Protein AF-A0A2E4BA07-F1 (afdb_monomer_lite)

Secondary structure (DSSP, 8-state):
-PPP---S-------TTTGGG--HHHHHHHHHHHHHTT-HHHHHHHHHHHHHHHHTT-STTT--HHHHHHHHHHHHHHTT--PPPPPHHHHHTT--HHHHHHHHHHHHHHHHHHHHHHHHHHHHHHHHHHHHHHHHHHHHHT---TT-TTHHHHHHHHHHHHHHHHHHHTTTT-SSSTTS-HHHHHHHHHHHHHHHHHHHHSS-S-HHHHHHHHHHHHHHH-TTS-SS-------------

Structure (mmCIF, N/CA/C/O backbone):
data_AF-A0A2E4BA07-F1
#
_entry.id   AF-A0A2E4BA07-F1
#
loop_
_atom_site.group_PDB
_atom_site.id
_atom_site.type_symbol
_atom_site.label_atom_id
_atom_site.label_alt_id
_atom_site.label_comp_id
_atom_site.label_asym_id
_atom_site.label_entity_id
_atom_site.label_seq_id
_atom_site.pdbx_PDB_ins_code
_atom_site.Cartn_x
_atom_site.Cartn_y
_atom_site.Cartn_z
_atom_site.occupancy
_atom_site.B_iso_or_equiv
_atom_site.auth_seq_id
_atom_site.auth_comp_id
_atom_site.auth_asym_id
_atom_site.auth_atom_id
_atom_site.pdbx_PDB_model_num
ATOM 1 N N . MET A 1 1 ? 21.468 11.254 8.863 1.00 32.66 1 MET A N 1
ATOM 2 C CA . MET A 1 1 ? 20.533 11.937 7.946 1.00 32.66 1 MET A CA 1
ATOM 3 C C . MET A 1 1 ? 19.303 12.290 8.757 1.00 32.66 1 MET A C 1
ATOM 5 O O . MET A 1 1 ? 18.763 11.403 9.402 1.00 32.66 1 MET A O 1
ATOM 9 N N . ALA A 1 2 ? 18.967 13.576 8.834 1.00 23.64 2 ALA A N 1
ATOM 10 C CA . ALA A 1 2 ? 17.842 14.078 9.616 1.00 23.64 2 ALA A CA 1
ATOM 11 C C . ALA A 1 2 ? 16.534 13.883 8.836 1.00 23.64 2 ALA A C 1
ATOM 13 O O . ALA A 1 2 ? 16.501 14.135 7.631 1.00 23.64 2 ALA A O 1
ATOM 14 N N . LEU A 1 3 ? 15.485 13.422 9.519 1.00 28.17 3 LEU A N 1
ATOM 15 C CA . LEU A 1 3 ? 14.123 13.398 8.985 1.00 28.17 3 LEU A CA 1
ATOM 16 C C . LEU A 1 3 ? 13.696 14.834 8.626 1.00 28.17 3 LEU A C 1
ATOM 18 O O . LEU A 1 3 ? 14.048 15.765 9.358 1.00 28.17 3 LEU A O 1
ATOM 22 N N . PRO A 1 4 ? 12.978 15.044 7.510 1.00 33.19 4 PRO A N 1
ATOM 23 C CA . PRO A 1 4 ? 12.524 16.371 7.133 1.00 33.19 4 PRO A CA 1
ATOM 24 C C . PRO A 1 4 ? 11.558 16.918 8.186 1.00 33.19 4 PRO A C 1
ATOM 26 O O . PRO A 1 4 ? 10.636 16.236 8.628 1.00 33.19 4 PRO A O 1
ATOM 29 N N . ASN A 1 5 ? 11.799 18.174 8.566 1.00 29.98 5 ASN A N 1
ATOM 30 C CA . ASN A 1 5 ? 10.911 19.000 9.372 1.00 29.98 5 ASN A CA 1
ATOM 31 C C . ASN A 1 5 ? 9.493 18.965 8.779 1.00 29.98 5 ASN A C 1
ATOM 33 O O . ASN A 1 5 ? 9.226 19.611 7.763 1.00 29.98 5 ASN A O 1
ATOM 37 N N . LEU A 1 6 ? 8.584 18.248 9.441 1.00 36.78 6 LEU A N 1
ATOM 38 C CA . LEU A 1 6 ? 7.140 18.408 9.286 1.00 36.78 6 LEU A CA 1
ATOM 39 C C . LEU A 1 6 ? 6.753 19.735 9.945 1.00 36.78 6 LEU A C 1
ATOM 41 O O . LEU A 1 6 ? 6.290 19.798 11.080 1.00 36.78 6 LEU A O 1
ATOM 45 N N . GLY A 1 7 ? 7.047 20.829 9.248 1.00 27.44 7 GLY A N 1
ATOM 46 C CA . GLY A 1 7 ? 6.646 22.157 9.668 1.00 27.44 7 GLY A CA 1
ATOM 47 C C . GLY A 1 7 ? 5.127 22.290 9.631 1.00 27.44 7 GLY A C 1
ATOM 48 O O . GLY A 1 7 ? 4.524 22.204 8.566 1.00 27.44 7 GLY A O 1
ATOM 49 N N . GLY A 1 8 ? 4.534 22.600 10.783 1.00 30.72 8 GLY A N 1
ATOM 50 C CA . GLY A 1 8 ? 3.449 23.579 10.809 1.00 30.72 8 GLY A CA 1
ATOM 51 C C . GLY A 1 8 ? 2.035 23.100 11.113 1.00 30.72 8 GLY A C 1
ATOM 52 O O . GLY A 1 8 ? 1.120 23.895 10.936 1.00 30.72 8 GLY A O 1
ATOM 53 N N . LEU A 1 9 ? 1.825 21.895 11.640 1.00 33.97 9 LEU A N 1
ATOM 54 C CA . LEU A 1 9 ? 0.663 21.662 12.501 1.00 33.97 9 LEU A CA 1
ATOM 55 C C . LEU A 1 9 ? 1.177 21.522 13.924 1.00 33.97 9 LEU A C 1
ATOM 57 O O . LEU A 1 9 ? 1.540 20.443 14.379 1.00 33.97 9 LEU A O 1
ATOM 61 N N . SER A 1 10 ? 1.244 22.665 14.609 1.00 33.53 10 SER A N 1
ATOM 62 C CA . SER A 1 10 ? 1.267 22.708 16.064 1.00 33.53 10 SER A CA 1
ATOM 63 C C . SER A 1 10 ? -0.014 22.036 16.557 1.00 33.53 10 SER A C 1
ATOM 65 O O . SER A 1 10 ? -0.996 22.706 16.867 1.00 33.53 10 SER A O 1
ATOM 67 N N . LEU A 1 11 ? -0.004 20.705 16.652 1.00 40.59 11 LEU A N 1
ATOM 68 C CA . LEU A 1 11 ? -0.582 20.062 17.818 1.00 40.59 11 LEU A CA 1
ATOM 69 C C . LEU A 1 11 ? 0.140 20.739 18.975 1.00 40.59 11 LEU A C 1
ATOM 71 O O . LEU A 1 11 ? 1.318 20.468 19.200 1.00 40.59 11 LEU A O 1
ATOM 75 N N . GLY A 1 12 ? -0.497 21.743 19.588 1.00 31.55 12 GLY A N 1
ATOM 76 C CA . GLY A 1 12 ? 0.004 22.289 20.837 1.00 31.55 12 GLY A CA 1
ATOM 77 C C . GLY A 1 12 ? 0.252 21.081 21.714 1.00 31.55 12 GLY A C 1
ATOM 78 O O . GLY A 1 12 ? -0.694 20.343 21.972 1.00 31.55 12 GLY A O 1
ATOM 79 N N . SER A 1 13 ? 1.521 20.799 22.018 1.00 36.22 13 SER A N 1
ATOM 80 C CA . SER A 1 13 ? 1.878 19.701 22.902 1.00 36.22 13 SER A CA 1
ATOM 81 C C . SER A 1 13 ? 1.039 19.917 24.147 1.00 36.22 13 SER A C 1
ATOM 83 O O . SER A 1 13 ? 1.272 20.932 24.814 1.00 36.22 13 SER A O 1
ATOM 85 N N . PRO A 1 14 ? 0.041 19.063 24.436 1.00 36.69 14 PRO A N 1
ATOM 86 C CA . PRO A 1 14 ? -0.683 19.216 25.667 1.00 36.69 14 PRO A CA 1
ATOM 87 C C . PRO A 1 14 ? 0.374 18.958 26.730 1.00 36.69 14 PRO A C 1
ATOM 89 O O . PRO A 1 14 ? 0.916 17.859 26.865 1.00 36.69 14 PRO A O 1
ATOM 92 N N . THR A 1 15 ? 0.764 20.026 27.420 1.00 41.25 15 THR A N 1
ATOM 93 C CA . THR A 1 15 ? 1.448 19.878 28.696 1.00 41.25 15 THR A CA 1
ATOM 94 C C . THR A 1 15 ? 0.539 19.001 29.555 1.00 41.25 15 THR A C 1
ATOM 96 O O . THR A 1 15 ? -0.671 19.009 29.346 1.00 41.25 15 THR A O 1
ATOM 99 N N . GLY A 1 16 ? 1.089 18.190 30.461 1.00 37.56 16 GLY A N 1
ATOM 100 C CA . GLY A 1 16 ? 0.350 17.116 31.150 1.00 37.56 16 GLY A CA 1
ATOM 101 C C . GLY A 1 16 ? -0.957 17.506 31.870 1.00 37.56 16 GLY A C 1
ATOM 102 O O . GLY A 1 16 ? -1.625 16.614 32.366 1.00 37.56 16 GLY A O 1
ATOM 103 N N . ALA A 1 17 ? -1.332 18.790 31.897 1.00 35.31 17 ALA A N 1
ATOM 104 C CA . ALA A 1 17 ? -2.610 19.317 32.369 1.00 35.31 17 ALA A CA 1
ATOM 105 C C . ALA A 1 17 ? -3.698 19.507 31.273 1.00 35.31 17 ALA A C 1
ATOM 107 O O . ALA A 1 17 ? -4.869 19.603 31.619 1.00 35.31 17 ALA A O 1
ATOM 108 N N . ASP A 1 18 ? -3.363 19.535 29.973 1.00 39.56 18 ASP A N 1
ATOM 109 C CA . ASP A 1 18 ? -4.340 19.678 28.866 1.00 39.56 18 ASP A CA 1
ATOM 110 C C . ASP A 1 18 ? -4.809 18.320 28.303 1.00 39.56 18 ASP A C 1
ATOM 112 O O . ASP A 1 18 ? -5.855 18.222 27.662 1.00 39.56 18 ASP A O 1
ATOM 116 N N . ALA A 1 19 ? -4.039 17.254 28.545 1.00 41.09 19 ALA A N 1
ATOM 117 C CA . ALA A 1 19 ? -4.375 15.895 28.118 1.00 41.09 19 ALA A CA 1
ATOM 118 C C . ALA A 1 19 ? -5.548 15.306 28.929 1.00 41.09 19 ALA A C 1
ATOM 120 O O . ALA A 1 19 ? -6.329 14.521 28.401 1.00 41.09 19 ALA A O 1
ATOM 121 N N . GLU A 1 20 ? -5.732 15.738 30.180 1.00 43.03 20 GLU A N 1
ATOM 122 C CA . GLU A 1 20 ? -6.810 15.267 31.064 1.00 43.03 20 GLU A CA 1
ATOM 123 C C . GLU A 1 20 ? -8.217 15.749 30.653 1.00 43.03 20 GLU A C 1
ATOM 125 O O . GLU A 1 20 ? -9.205 15.246 31.186 1.00 43.03 20 GLU A O 1
ATOM 130 N N . ALA A 1 21 ? -8.344 16.683 29.699 1.00 45.16 21 ALA A N 1
ATOM 131 C CA . ALA A 1 21 ? -9.627 17.303 29.345 1.00 45.16 21 ALA A CA 1
ATOM 132 C C . ALA A 1 21 ? -10.235 16.856 28.000 1.00 45.16 21 ALA A C 1
ATOM 134 O O . ALA A 1 21 ? -11.399 17.163 27.737 1.00 45.16 21 ALA A O 1
ATOM 135 N N . LEU A 1 22 ? -9.495 16.143 27.140 1.00 56.94 22 LEU A N 1
ATOM 136 C CA . LEU A 1 22 ? -10.029 15.658 25.862 1.00 56.94 22 LEU A CA 1
ATOM 137 C C . LEU A 1 22 ? -10.728 14.313 26.063 1.00 56.94 22 LEU A C 1
ATOM 139 O O . LEU A 1 22 ? -10.094 13.258 26.096 1.00 56.94 22 LEU A O 1
ATOM 143 N N . GLY A 1 23 ? -12.055 14.358 26.167 1.00 63.31 23 GLY A N 1
ATOM 144 C CA . GLY A 1 23 ? -12.872 13.151 26.123 1.00 63.31 23 GLY A CA 1
ATOM 145 C C . GLY A 1 23 ? -12.706 12.417 24.788 1.00 63.31 23 GLY A C 1
ATOM 146 O O . GLY A 1 23 ? -12.419 13.024 23.753 1.00 63.31 23 GLY A O 1
ATOM 147 N N . ILE A 1 24 ? -12.943 11.102 24.788 1.00 69.31 24 ILE A N 1
ATOM 148 C CA . ILE A 1 24 ? -12.836 10.245 23.594 1.00 69.31 24 ILE A CA 1
ATOM 149 C C . ILE A 1 24 ? -13.630 10.786 22.387 1.00 69.31 24 ILE A C 1
ATOM 151 O O . ILE A 1 24 ? -13.213 10.639 21.240 1.00 69.31 24 ILE A O 1
ATOM 155 N N . ALA A 1 25 ? -14.736 11.496 22.635 1.00 72.25 25 ALA A N 1
ATOM 156 C CA . ALA A 1 25 ? -15.556 12.126 21.604 1.00 72.25 25 ALA A CA 1
ATOM 157 C C . ALA A 1 25 ? -14.808 13.203 20.789 1.00 72.25 25 ALA A C 1
ATOM 159 O O . ALA A 1 25 ? -14.942 13.243 19.564 1.00 72.25 25 ALA A O 1
ATOM 160 N N . ASP A 1 26 ? -14.001 14.051 21.434 1.00 73.44 26 ASP A N 1
ATOM 161 C CA . ASP A 1 26 ? -13.240 15.109 20.752 1.00 73.44 26 ASP A CA 1
ATOM 162 C C . ASP A 1 26 ? -12.098 14.526 19.917 1.00 73.44 26 ASP A C 1
ATOM 164 O O . ASP A 1 26 ? -11.777 15.002 18.826 1.00 73.44 26 ASP A O 1
ATOM 168 N N . VAL A 1 27 ? -11.524 13.432 20.403 1.00 73.50 27 VAL A N 1
ATOM 169 C CA . VAL A 1 27 ? -10.455 12.702 19.724 1.00 73.50 27 VAL A CA 1
ATOM 170 C C . VAL A 1 27 ? -10.996 12.006 18.490 1.00 73.50 27 VAL A C 1
ATOM 172 O O . VAL A 1 27 ? -10.444 12.178 17.405 1.00 73.50 27 VAL A O 1
ATOM 175 N N . ILE A 1 28 ? -12.120 11.299 18.623 1.00 75.88 28 ILE A N 1
ATOM 176 C CA . ILE A 1 28 ? -12.823 10.696 17.489 1.00 75.88 28 ILE A CA 1
ATOM 177 C C . ILE A 1 28 ? -13.153 11.761 16.448 1.00 75.88 28 ILE A C 1
ATOM 179 O O . ILE A 1 28 ? -12.903 11.549 15.265 1.00 75.88 28 ILE A O 1
ATOM 183 N N . LYS A 1 29 ? -13.632 12.936 16.865 1.00 80.56 29 LYS A N 1
ATOM 184 C CA . LYS A 1 29 ? -13.910 14.045 15.947 1.00 80.56 29 LYS A CA 1
ATOM 185 C C . LYS A 1 29 ? -12.660 14.511 15.190 1.00 80.56 29 LYS A C 1
ATOM 187 O O . LYS A 1 29 ? -12.738 14.717 13.980 1.00 80.56 29 LYS A O 1
ATOM 192 N N . ASN A 1 30 ? -11.514 14.641 15.858 1.00 80.31 30 ASN A N 1
ATOM 193 C CA . ASN A 1 30 ? -10.250 15.004 15.206 1.00 80.31 30 ASN A CA 1
ATOM 194 C C . ASN A 1 30 ? -9.761 13.919 14.236 1.00 80.31 30 ASN A C 1
ATOM 196 O O . ASN A 1 30 ? -9.340 14.231 13.121 1.00 80.31 30 ASN A O 1
ATOM 200 N N . ILE A 1 31 ? -9.850 12.646 14.628 1.00 80.38 31 ILE A N 1
ATOM 201 C CA . ILE A 1 31 ? -9.485 11.509 13.773 1.00 80.38 31 ILE A CA 1
ATOM 202 C C . ILE A 1 31 ? -10.373 11.501 12.520 1.00 80.38 31 ILE A C 1
ATOM 204 O O . ILE A 1 31 ? -9.853 11.441 11.406 1.00 80.38 31 ILE A O 1
ATOM 208 N N . LEU A 1 32 ? -11.692 11.649 12.682 1.00 79.62 32 LEU A N 1
ATOM 209 C CA . LEU A 1 32 ? -12.644 11.724 11.570 1.00 79.62 32 LEU A CA 1
ATOM 210 C C . LEU A 1 32 ? -12.385 12.926 10.661 1.00 79.62 32 LEU A C 1
ATOM 212 O O . LEU A 1 32 ? -12.361 12.760 9.448 1.00 79.62 32 LEU A O 1
ATOM 216 N N . SER A 1 33 ? -12.085 14.102 11.217 1.00 82.81 33 SER A N 1
ATOM 217 C CA . SER A 1 33 ? -11.731 15.274 10.408 1.00 82.81 33 SER A CA 1
ATOM 218 C C . SER A 1 33 ? -10.480 15.042 9.553 1.00 82.81 33 SER A C 1
ATOM 220 O O . SER A 1 33 ? -10.414 15.530 8.425 1.00 82.81 33 SER A O 1
ATOM 222 N N . ASN A 1 34 ? -9.484 14.309 10.062 1.00 81.56 34 ASN A N 1
ATOM 223 C CA . ASN A 1 34 ? -8.302 13.941 9.281 1.00 81.56 34 ASN A CA 1
ATOM 224 C C . ASN A 1 34 ? -8.647 12.941 8.171 1.00 81.56 34 ASN A C 1
ATOM 226 O O . ASN A 1 34 ? -8.132 13.063 7.060 1.00 81.56 34 ASN A O 1
ATOM 230 N N . ILE A 1 35 ? -9.540 11.989 8.440 1.00 80.12 35 ILE A N 1
ATOM 231 C CA . ILE A 1 35 ? -10.034 11.037 7.436 1.00 80.12 35 ILE A CA 1
ATOM 232 C C . ILE A 1 35 ? -10.800 11.768 6.329 1.00 80.12 35 ILE A C 1
ATOM 234 O O . ILE A 1 35 ? -10.533 11.526 5.152 1.00 80.12 35 ILE A O 1
ATOM 238 N N . ASP A 1 36 ? -11.680 12.704 6.689 1.00 77.94 36 ASP A N 1
ATOM 239 C CA . ASP A 1 36 ? -12.451 13.526 5.747 1.00 77.94 36 ASP A CA 1
ATOM 240 C C . ASP A 1 36 ? -11.551 14.393 4.860 1.00 77.94 36 ASP A C 1
ATOM 242 O O . ASP A 1 36 ? -11.831 14.589 3.677 1.00 77.94 36 ASP A O 1
ATOM 246 N N . ALA A 1 37 ? -10.428 14.863 5.405 1.00 80.31 37 ALA A N 1
ATOM 247 C CA . ALA A 1 37 ? -9.403 15.584 4.656 1.00 80.31 37 ALA A CA 1
ATOM 248 C C . ALA A 1 37 ? -8.532 14.675 3.760 1.00 80.31 37 ALA A C 1
ATOM 250 O O . ALA A 1 37 ? -7.631 15.169 3.084 1.00 80.31 37 ALA A O 1
ATOM 251 N N . GLY A 1 38 ? -8.763 13.357 3.752 1.00 77.94 38 GLY A N 1
ATOM 252 C CA . GLY A 1 38 ? -7.964 12.378 3.009 1.00 77.94 38 GLY A CA 1
ATOM 253 C C . GLY A 1 38 ? -6.642 11.991 3.686 1.00 77.94 38 GLY A C 1
ATOM 254 O O . GLY A 1 38 ? -5.840 11.261 3.104 1.00 77.94 38 GLY A O 1
ATOM 255 N N . ASN A 1 39 ? -6.415 12.429 4.926 1.00 84.56 39 ASN A N 1
ATOM 256 C CA . ASN A 1 39 ? -5.191 12.207 5.695 1.00 84.56 39 ASN A CA 1
ATOM 257 C C . ASN A 1 39 ? -5.325 10.987 6.623 1.00 84.56 39 ASN A C 1
ATOM 259 O O . ASN A 1 39 ? -5.153 11.084 7.837 1.00 84.56 39 ASN A O 1
ATOM 263 N N . PHE A 1 40 ? -5.633 9.817 6.054 1.00 82.00 40 PHE A N 1
ATOM 264 C CA . PHE A 1 40 ? -5.871 8.589 6.827 1.00 82.00 40 PHE A CA 1
ATOM 265 C C . PHE A 1 40 ? -4.668 8.155 7.689 1.00 82.00 40 PHE A C 1
ATOM 267 O O . PHE A 1 40 ? -4.845 7.751 8.834 1.00 82.00 40 PHE A O 1
ATOM 274 N N . GLU A 1 41 ? -3.437 8.290 7.182 1.00 82.69 41 GLU A N 1
ATOM 275 C CA . GLU A 1 41 ? -2.212 7.974 7.942 1.00 82.69 41 GLU A CA 1
ATOM 276 C C . GLU A 1 41 ? -2.085 8.851 9.192 1.00 82.69 41 GLU A C 1
ATOM 278 O O . GLU A 1 41 ? -1.873 8.341 10.292 1.00 82.69 41 GLU A O 1
ATOM 283 N N . LEU A 1 42 ? -2.319 10.158 9.035 1.00 83.75 42 LEU A N 1
ATOM 284 C CA . LEU A 1 42 ? -2.325 11.107 10.144 1.00 83.75 42 LEU A CA 1
ATOM 285 C C . LEU A 1 42 ? -3.438 10.785 11.149 1.00 83.75 42 LEU A C 1
ATOM 287 O O . LEU A 1 42 ? -3.242 10.931 12.353 1.00 83.75 42 LEU A O 1
ATOM 291 N N . ALA A 1 43 ? -4.598 10.327 10.678 1.00 82.69 43 ALA A N 1
ATOM 292 C CA . ALA A 1 43 ? -5.705 9.922 11.536 1.00 82.69 43 ALA A CA 1
ATOM 293 C C . ALA A 1 43 ? -5.343 8.706 12.410 1.00 82.69 43 ALA A C 1
ATOM 295 O O . ALA A 1 43 ? -5.551 8.740 13.623 1.00 82.69 43 ALA A O 1
ATOM 296 N N . CYS A 1 44 ? -4.739 7.670 11.818 1.00 85.69 44 CYS A N 1
ATOM 297 C CA . CYS A 1 44 ? -4.257 6.492 12.545 1.00 85.69 44 CYS A CA 1
ATOM 298 C C . CYS A 1 44 ? -3.130 6.838 13.535 1.00 85.69 44 CYS A C 1
ATOM 300 O O . CYS A 1 44 ? -3.114 6.331 14.657 1.00 85.69 44 CYS A O 1
ATOM 302 N N . GLU A 1 45 ? -2.207 7.728 13.157 1.00 85.69 45 GLU A N 1
ATOM 303 C CA . GLU A 1 45 ? -1.140 8.200 14.046 1.00 85.69 45 GLU A CA 1
ATOM 304 C C . GLU A 1 45 ? -1.691 9.025 15.217 1.00 85.69 45 GLU A C 1
ATOM 306 O O . GLU A 1 45 ? -1.325 8.779 16.367 1.00 85.69 45 GLU A O 1
ATOM 311 N N . THR A 1 46 ? -2.636 9.932 14.948 1.00 82.75 46 THR A N 1
ATOM 312 C CA . THR A 1 46 ? -3.327 10.734 15.974 1.00 82.75 46 THR A CA 1
ATOM 313 C C . THR A 1 46 ? -4.017 9.832 16.995 1.00 82.75 46 THR A C 1
ATOM 315 O O . THR A 1 46 ? -3.848 10.019 18.199 1.00 82.75 46 THR A O 1
ATOM 318 N N . ALA A 1 47 ? -4.738 8.812 16.521 1.00 82.38 47 ALA A N 1
ATOM 319 C CA . ALA A 1 47 ? -5.387 7.828 17.380 1.00 82.38 47 ALA A CA 1
ATOM 320 C C . ALA A 1 47 ? -4.379 7.079 18.265 1.00 82.38 47 ALA A C 1
ATOM 322 O O . ALA A 1 47 ? -4.621 6.876 19.453 1.00 82.38 47 ALA A O 1
ATOM 323 N N . ARG A 1 48 ? -3.221 6.705 17.705 1.00 84.25 48 ARG A N 1
ATOM 324 C CA . ARG A 1 48 ? -2.178 5.960 18.423 1.00 84.25 48 ARG A CA 1
ATOM 325 C C . ARG A 1 48 ? -1.482 6.805 19.484 1.00 84.25 48 ARG A C 1
ATOM 327 O O . ARG A 1 48 ? -1.229 6.316 20.582 1.00 84.25 48 ARG A O 1
ATOM 334 N N . ILE A 1 49 ? -1.169 8.060 19.165 1.00 82.31 49 ILE A N 1
ATOM 335 C CA . ILE A 1 49 ? -0.589 9.009 20.122 1.00 82.31 49 ILE A CA 1
ATOM 336 C C . ILE A 1 49 ? -1.558 9.223 21.284 1.00 82.31 49 ILE A C 1
ATOM 338 O O . ILE A 1 49 ? -1.142 9.123 22.437 1.00 82.31 49 ILE A O 1
ATOM 342 N N . TRP A 1 50 ? -2.840 9.447 20.984 1.00 79.69 50 TRP A N 1
ATOM 343 C CA . TRP A 1 50 ? -3.858 9.631 22.011 1.00 79.69 50 TRP A CA 1
ATOM 344 C C . TRP A 1 50 ? -4.004 8.405 22.915 1.00 79.69 50 TRP A C 1
ATOM 346 O O . TRP A 1 50 ? -3.930 8.549 24.133 1.00 79.69 50 TRP A O 1
ATOM 356 N N . ALA A 1 51 ? -4.129 7.206 22.334 1.00 77.94 51 ALA A N 1
ATOM 357 C CA . ALA A 1 51 ? -4.232 5.970 23.106 1.00 77.94 51 ALA A CA 1
ATOM 358 C C . ALA A 1 51 ? -3.024 5.799 24.043 1.00 77.94 51 ALA A C 1
ATOM 360 O O . ALA A 1 51 ? -3.176 5.543 25.232 1.00 77.94 51 ALA A O 1
ATOM 361 N N . ASN A 1 52 ? -1.805 6.046 23.562 1.00 78.88 52 ASN A N 1
ATOM 362 C CA . ASN A 1 52 ? -0.626 5.961 24.423 1.00 78.88 52 ASN A CA 1
ATOM 363 C C . ASN A 1 52 ? -0.619 7.023 25.538 1.00 78.88 52 ASN A C 1
ATOM 365 O O . ASN A 1 52 ? -0.175 6.740 26.644 1.00 78.88 52 ASN A O 1
ATOM 369 N N . GLN A 1 53 ? -1.085 8.245 25.284 1.00 75.19 53 GLN A N 1
ATOM 370 C CA . GLN A 1 53 ? -1.049 9.318 26.284 1.00 75.19 53 GLN A CA 1
ATOM 371 C C . GLN A 1 53 ? -2.149 9.181 27.341 1.00 75.19 53 GLN A C 1
ATOM 373 O O . GLN A 1 53 ? -1.877 9.346 28.529 1.00 75.19 53 GLN A O 1
ATOM 378 N N . ILE A 1 54 ? -3.374 8.861 26.924 1.00 69.81 54 ILE A N 1
ATOM 379 C CA . ILE A 1 54 ? -4.541 8.838 27.808 1.00 69.81 54 ILE A CA 1
ATOM 380 C C . ILE A 1 54 ? -4.748 7.470 28.442 1.00 69.81 54 ILE A C 1
ATOM 382 O O . ILE A 1 54 ? -5.006 7.428 29.637 1.00 69.81 54 ILE A O 1
ATOM 386 N N . CYS A 1 55 ? -4.538 6.353 27.738 1.00 68.62 55 CYS A N 1
ATOM 387 C CA . CYS A 1 55 ? -4.755 5.028 28.341 1.00 68.62 55 CYS A CA 1
ATOM 388 C C . CYS A 1 55 ? -3.762 4.719 29.465 1.00 68.62 55 CYS A C 1
ATOM 390 O O . CYS A 1 55 ? -4.077 3.953 30.376 1.00 68.62 55 CYS A O 1
ATOM 392 N N . HIS A 1 56 ? -2.568 5.321 29.428 1.00 65.31 56 HIS A N 1
ATOM 393 C CA . HIS A 1 56 ? -1.609 5.231 30.528 1.00 65.31 56 HIS A CA 1
ATOM 394 C C . HIS A 1 56 ? -2.020 6.063 31.752 1.00 65.31 56 HIS A C 1
ATOM 396 O O . HIS A 1 56 ? -1.672 5.685 32.869 1.00 65.31 56 HIS A O 1
ATOM 402 N N . ALA A 1 57 ? -2.753 7.163 31.559 1.00 66.25 57 ALA A N 1
ATOM 403 C CA . ALA A 1 57 ? -3.197 8.058 32.629 1.00 66.25 57 ALA A CA 1
ATOM 404 C C . ALA A 1 57 ? -4.594 7.700 33.177 1.00 66.25 57 ALA A C 1
ATOM 406 O O . ALA A 1 57 ? -4.852 7.866 34.366 1.00 66.25 57 ALA A O 1
ATOM 407 N N . ASN A 1 58 ? -5.483 7.179 32.329 1.00 66.12 58 ASN A N 1
ATOM 408 C CA . ASN A 1 58 ? -6.855 6.806 32.646 1.00 66.12 58 ASN A CA 1
ATOM 409 C C . ASN A 1 58 ? -7.293 5.605 31.791 1.00 66.12 58 ASN A C 1
ATOM 411 O O . ASN A 1 58 ? -7.665 5.744 30.626 1.00 66.12 58 ASN A O 1
ATOM 415 N N . ARG A 1 59 ? -7.257 4.414 32.391 1.00 64.56 59 ARG A N 1
ATOM 416 C CA . ARG A 1 59 ? -7.551 3.150 31.705 1.00 64.56 59 ARG A CA 1
ATOM 417 C C . ARG A 1 59 ? -9.019 3.034 31.275 1.00 64.56 59 ARG A C 1
ATOM 419 O O . ARG A 1 59 ? -9.285 2.538 30.188 1.00 64.56 59 ARG A O 1
ATOM 426 N N . GLU A 1 60 ? -9.950 3.561 32.072 1.00 63.31 60 GLU A N 1
ATOM 427 C CA . GLU A 1 60 ? -11.394 3.516 31.782 1.00 63.31 60 GLU A CA 1
ATOM 428 C C . GLU A 1 60 ? -11.776 4.369 30.565 1.00 63.31 60 GLU A C 1
ATOM 430 O O . GLU A 1 60 ? -12.708 4.032 29.845 1.00 63.31 60 GLU A O 1
ATOM 435 N N . ALA A 1 61 ? -11.027 5.442 30.283 1.00 60.66 61 ALA A N 1
ATOM 436 C CA . ALA A 1 61 ? -11.257 6.288 29.109 1.00 60.66 61 ALA A CA 1
ATOM 437 C C . ALA A 1 61 ? -10.930 5.589 27.774 1.00 60.66 61 ALA A C 1
ATOM 439 O O . ALA A 1 61 ? -11.285 6.106 26.715 1.00 60.66 61 ALA A O 1
ATOM 440 N N . CYS A 1 62 ? -10.244 4.444 27.821 1.00 68.44 62 CYS A N 1
ATOM 441 C CA . CYS A 1 62 ? -9.817 3.695 26.643 1.00 68.44 62 CYS A CA 1
ATOM 442 C C . CYS A 1 62 ? -10.628 2.434 26.358 1.00 68.44 62 CYS A C 1
ATOM 444 O O . CYS A 1 62 ? -10.638 1.988 25.209 1.00 68.44 62 CYS A O 1
ATOM 446 N N . ASP A 1 63 ? -11.340 1.922 27.360 1.00 69.12 63 ASP A N 1
ATOM 447 C CA . ASP A 1 63 ? -12.214 0.752 27.259 1.00 69.12 63 ASP A CA 1
ATOM 448 C C . ASP A 1 63 ? -13.652 1.178 26.872 1.00 69.12 63 ASP A C 1
ATOM 450 O O . ASP A 1 63 ? -14.633 0.783 27.497 1.00 69.12 63 ASP A O 1
ATOM 454 N N . ASP A 1 64 ? -13.787 2.028 25.844 1.00 79.12 64 ASP A N 1
ATOM 455 C CA . ASP A 1 64 ? -15.082 2.402 25.249 1.00 79.12 64 ASP A CA 1
ATOM 456 C C . ASP A 1 64 ? -15.245 1.726 23.881 1.00 79.12 64 ASP A C 1
ATOM 458 O O . ASP A 1 64 ? -14.937 2.281 22.818 1.00 79.12 64 ASP A O 1
ATOM 462 N N . ASP A 1 65 ? -15.723 0.484 23.923 1.00 81.19 65 ASP A N 1
ATOM 463 C CA . ASP A 1 65 ? -15.927 -0.345 22.736 1.00 81.19 65 ASP A CA 1
ATOM 464 C C . ASP A 1 65 ? -16.887 0.294 21.728 1.00 81.19 65 ASP A C 1
ATOM 466 O O . ASP A 1 65 ? -16.658 0.238 20.517 1.00 81.19 65 ASP A O 1
ATOM 470 N N . ASP A 1 66 ? -17.943 0.956 22.207 1.00 81.94 66 ASP A N 1
ATOM 471 C CA . ASP A 1 66 ? -18.937 1.591 21.341 1.00 81.94 66 ASP A CA 1
ATOM 472 C C . ASP A 1 66 ? -18.318 2.755 20.550 1.00 81.94 66 ASP A C 1
ATOM 474 O O . ASP A 1 66 ? -18.657 2.970 19.378 1.00 81.94 66 ASP A O 1
ATOM 478 N N . ALA A 1 67 ? -17.400 3.500 21.163 1.00 80.88 67 ALA A N 1
ATOM 479 C CA . ALA A 1 67 ? -16.672 4.582 20.521 1.00 80.88 67 ALA A CA 1
ATOM 480 C C . ALA A 1 67 ? -15.681 4.065 19.460 1.00 80.88 67 ALA A C 1
ATOM 482 O O . ALA A 1 67 ? -15.693 4.556 18.324 1.00 80.88 67 ALA A O 1
ATOM 483 N N . TRP A 1 68 ? -14.888 3.034 19.773 1.00 83.62 68 TRP A N 1
ATOM 484 C CA . TRP A 1 68 ? -13.935 2.434 18.828 1.00 83.62 68 TRP A CA 1
ATOM 485 C C . TRP A 1 68 ? -14.616 1.722 17.654 1.00 83.62 68 TRP A C 1
ATOM 487 O O . TRP A 1 68 ? -14.166 1.850 16.509 1.00 83.62 68 TRP A O 1
ATOM 497 N N . ILE A 1 69 ? -15.737 1.035 17.890 1.00 84.56 69 ILE A N 1
ATOM 498 C CA . ILE A 1 69 ? -16.536 0.410 16.826 1.00 84.56 69 ILE A CA 1
ATOM 499 C C . ILE A 1 69 ? -17.091 1.482 15.878 1.00 84.56 69 ILE A C 1
ATOM 501 O O . ILE A 1 69 ? -16.943 1.362 14.658 1.00 84.56 69 ILE A O 1
ATOM 505 N N . LYS A 1 70 ? -17.681 2.565 16.407 1.00 83.19 70 LYS A N 1
ATOM 506 C CA . LYS A 1 70 ? -18.202 3.678 15.587 1.00 83.19 70 LYS A CA 1
ATOM 507 C C . LYS A 1 70 ? -17.102 4.393 14.811 1.00 83.19 70 LYS A C 1
ATOM 509 O O . LYS A 1 70 ? -17.313 4.752 13.647 1.00 83.19 70 LYS A O 1
ATOM 514 N N . LEU A 1 71 ? -15.942 4.600 15.437 1.00 83.56 71 LEU A N 1
ATOM 515 C CA . LEU A 1 71 ? -14.782 5.179 14.772 1.00 83.56 71 LEU A CA 1
ATOM 516 C C . LEU A 1 71 ? -14.338 4.292 13.609 1.00 83.56 71 LEU A C 1
ATOM 518 O O . LEU A 1 71 ? -14.167 4.794 12.503 1.00 83.56 71 LEU A O 1
ATOM 522 N N . THR A 1 72 ? -14.223 2.982 13.833 1.00 85.19 72 THR A N 1
ATOM 523 C CA . THR A 1 72 ? -13.859 2.006 12.798 1.00 85.19 72 THR A CA 1
ATOM 524 C C . THR A 1 72 ? -14.853 2.033 11.637 1.00 85.19 72 THR A C 1
ATOM 526 O O . THR A 1 72 ? -14.466 2.212 10.484 1.00 85.19 72 THR A O 1
ATOM 529 N N . GLN A 1 73 ? -16.152 1.937 11.924 1.00 84.00 73 GLN A N 1
ATOM 530 C CA . GLN A 1 73 ? -17.202 2.022 10.904 1.00 84.00 73 GLN A CA 1
ATOM 531 C C . GLN A 1 73 ? -17.079 3.288 10.057 1.00 84.00 73 GLN A C 1
ATOM 533 O O . GLN A 1 73 ? -17.126 3.233 8.829 1.00 84.00 73 GLN A O 1
ATOM 538 N N . SER A 1 74 ? -16.920 4.431 10.719 1.00 81.75 74 SER A N 1
ATOM 539 C CA . SER A 1 74 ? -16.865 5.728 10.054 1.00 81.75 74 SER A CA 1
ATOM 540 C C . SER A 1 74 ? -15.585 5.856 9.231 1.00 81.75 74 SER A C 1
ATOM 542 O O . SER A 1 74 ? -15.653 6.105 8.031 1.00 81.75 74 SER A O 1
ATOM 544 N N . ALA A 1 75 ? -14.424 5.587 9.827 1.00 80.00 75 ALA A N 1
ATOM 545 C CA . ALA A 1 75 ? -13.128 5.756 9.185 1.00 80.00 75 ALA A CA 1
ATOM 546 C C . ALA A 1 75 ? -12.994 4.969 7.880 1.00 80.00 75 ALA A C 1
ATOM 548 O O . ALA A 1 75 ? -12.573 5.507 6.854 1.00 80.00 75 ALA A O 1
ATOM 549 N N . PHE A 1 76 ? -13.407 3.704 7.894 1.00 79.06 76 PHE A N 1
ATOM 550 C CA . PHE A 1 76 ? -13.254 2.833 6.736 1.00 79.06 76 PHE A CA 1
ATOM 551 C C . PHE A 1 76 ? -14.383 2.993 5.711 1.00 79.06 76 PHE A C 1
ATOM 553 O O . PHE A 1 76 ? -14.130 2.843 4.514 1.00 79.06 76 PHE A O 1
ATOM 560 N N . LYS A 1 77 ? -15.581 3.442 6.119 1.00 80.12 77 LYS A N 1
ATOM 561 C CA . LYS A 1 77 ? -16.639 3.842 5.176 1.00 80.12 77 LYS A CA 1
ATOM 562 C C . LYS A 1 77 ? -16.158 4.926 4.208 1.00 80.12 77 LYS A C 1
ATOM 564 O O . LYS A 1 77 ? -16.437 4.837 3.012 1.00 80.12 77 LYS A O 1
ATOM 569 N N . HIS A 1 78 ? -15.410 5.921 4.690 1.00 71.94 78 HIS A N 1
ATOM 570 C CA . HIS A 1 78 ? -14.840 6.974 3.837 1.00 71.94 78 HIS A CA 1
ATOM 571 C C . HIS A 1 78 ? -13.784 6.440 2.863 1.00 71.94 78 HIS A C 1
ATOM 573 O O . HIS A 1 78 ? -13.701 6.902 1.724 1.00 71.94 78 HIS A O 1
ATOM 579 N N . LEU A 1 79 ? -13.047 5.401 3.260 1.00 69.94 79 LEU A N 1
ATOM 580 C CA . LEU A 1 79 ? -12.129 4.686 2.375 1.00 69.94 79 LEU A CA 1
ATOM 581 C C . LEU A 1 79 ? -12.837 3.756 1.375 1.00 69.94 79 LEU A C 1
ATOM 583 O O . LEU A 1 79 ? -12.171 3.174 0.521 1.00 69.94 79 LEU A O 1
ATOM 587 N N . LYS A 1 80 ? -14.173 3.637 1.442 1.00 75.44 80 LYS A N 1
ATOM 588 C CA . LYS A 1 80 ? -14.973 2.641 0.704 1.00 75.44 80 LYS A CA 1
ATOM 589 C C . LYS A 1 80 ? -14.519 1.209 0.993 1.00 75.44 80 LYS A C 1
ATOM 591 O O . LYS A 1 80 ? -14.564 0.366 0.099 1.00 75.44 80 LYS A O 1
ATOM 596 N N . ILE A 1 81 ? -14.072 0.989 2.226 1.00 75.12 81 ILE A N 1
ATOM 597 C CA . ILE A 1 81 ? -13.651 -0.297 2.757 1.00 75.12 81 ILE A CA 1
ATOM 598 C C . ILE A 1 81 ? -14.727 -0.762 3.736 1.00 75.12 81 ILE A C 1
ATOM 600 O O . ILE A 1 81 ? -15.187 0.027 4.564 1.00 75.12 81 ILE A O 1
ATOM 604 N N . THR A 1 82 ? -15.126 -2.026 3.656 1.00 77.19 82 THR A N 1
ATOM 605 C CA . THR A 1 82 ? -16.049 -2.644 4.619 1.00 77.19 82 THR A CA 1
ATOM 606 C C . THR A 1 82 ? -15.243 -3.492 5.605 1.00 77.19 82 THR A C 1
ATOM 608 O O . THR A 1 82 ? -14.968 -4.656 5.317 1.00 77.19 82 THR A O 1
ATOM 611 N N . PRO A 1 83 ? -14.794 -2.934 6.747 1.00 75.94 83 PRO A N 1
ATOM 612 C CA . PRO A 1 83 ? -13.999 -3.698 7.697 1.00 75.94 83 PRO A CA 1
ATOM 613 C C . PRO A 1 83 ? -14.890 -4.705 8.431 1.00 75.94 83 PRO A C 1
ATOM 615 O O . PRO A 1 83 ? -16.036 -4.398 8.769 1.00 75.94 83 PRO A O 1
ATOM 618 N N . LYS A 1 84 ? -14.341 -5.877 8.762 1.00 77.44 84 LYS A N 1
ATOM 619 C CA . LYS A 1 84 ? -14.912 -6.724 9.814 1.00 77.44 84 LYS A CA 1
ATOM 620 C C . LYS A 1 84 ? -14.884 -5.924 11.115 1.00 77.44 84 LYS A C 1
ATOM 622 O O . LYS A 1 84 ? -13.846 -5.384 11.491 1.00 77.44 84 LYS A O 1
ATOM 627 N N . LEU A 1 85 ? -16.028 -5.792 11.770 1.00 80.38 85 LEU A N 1
ATOM 628 C CA . LEU A 1 85 ? -16.138 -5.117 13.059 1.00 80.38 85 LEU A CA 1
ATOM 629 C C . LEU A 1 85 ? -16.144 -6.176 14.148 1.00 80.38 85 LEU A C 1
ATOM 631 O O . LEU A 1 85 ? -16.823 -7.189 13.988 1.00 80.38 85 LEU A O 1
ATOM 635 N N . LEU A 1 86 ? -15.432 -5.921 15.243 1.00 79.88 86 LEU A N 1
ATOM 636 C CA . LEU A 1 86 ? -15.641 -6.703 16.453 1.00 79.88 86 LEU A CA 1
ATOM 637 C C . LEU A 1 86 ? -17.030 -6.392 17.013 1.00 79.88 86 LEU A C 1
ATOM 639 O O . LEU A 1 86 ? -17.471 -5.238 17.039 1.00 79.88 86 LEU A O 1
ATOM 643 N N . THR A 1 87 ? -17.726 -7.447 17.404 1.00 78.75 87 THR A N 1
ATOM 644 C CA . THR A 1 87 ? -19.016 -7.402 18.083 1.00 78.75 87 THR A CA 1
ATOM 645 C C . THR A 1 87 ? -18.824 -7.138 19.577 1.00 78.75 87 THR A C 1
ATOM 647 O O . THR A 1 87 ? -17.710 -7.166 20.104 1.00 78.75 87 THR A O 1
ATOM 650 N N . LYS A 1 88 ? -19.931 -6.891 20.290 1.00 68.81 88 LYS A N 1
ATOM 651 C CA . LYS A 1 88 ? -19.898 -6.823 21.758 1.00 68.81 88 LYS A CA 1
ATOM 652 C C . LYS A 1 88 ? -19.591 -8.184 22.382 1.00 68.81 88 LYS A C 1
ATOM 654 O O . LYS A 1 88 ? -19.032 -8.220 23.473 1.00 68.81 88 LYS A O 1
ATOM 659 N N . GLU A 1 89 ? -19.945 -9.279 21.706 1.00 77.44 89 GLU A N 1
ATOM 660 C CA . GLU A 1 89 ? -19.569 -10.623 22.140 1.00 77.44 89 GLU A CA 1
ATOM 661 C C . GLU A 1 89 ? -18.048 -10.822 22.057 1.00 77.44 89 GLU A C 1
ATOM 663 O O . GLU A 1 89 ? -17.449 -11.232 23.046 1.00 77.44 89 GLU A O 1
ATOM 668 N N . ASP A 1 90 ? -17.407 -10.411 20.957 1.00 79.38 90 ASP A N 1
ATOM 669 C CA . ASP A 1 90 ? -15.943 -10.498 20.815 1.00 79.38 90 ASP A CA 1
ATOM 670 C C . ASP A 1 90 ? -15.221 -9.690 21.911 1.00 79.38 90 ASP A C 1
ATOM 672 O O . ASP A 1 90 ? -14.231 -10.140 22.494 1.00 79.38 90 ASP A O 1
ATOM 676 N N . ALA A 1 91 ? -15.738 -8.500 22.236 1.00 72.19 91 ALA A N 1
ATOM 677 C CA . ALA A 1 91 ? -15.206 -7.684 23.325 1.00 72.19 91 ALA A CA 1
ATOM 678 C C . ALA A 1 91 ? -15.351 -8.373 24.695 1.00 72.19 91 ALA A C 1
ATOM 680 O O . ALA A 1 91 ? -14.417 -8.368 25.501 1.00 72.19 91 ALA A O 1
ATOM 681 N N . ALA A 1 92 ? -16.486 -9.037 24.940 1.00 69.69 92 ALA A N 1
ATOM 682 C CA . ALA A 1 92 ? -16.728 -9.810 26.158 1.00 69.69 92 ALA A CA 1
ATOM 683 C C . ALA A 1 92 ? -15.831 -11.060 26.273 1.00 69.69 92 ALA A C 1
ATOM 685 O O . ALA A 1 92 ? -15.539 -11.501 27.386 1.00 69.69 92 ALA A O 1
ATOM 686 N N . GLU A 1 93 ? -15.353 -11.596 25.148 1.00 79.31 93 GLU A N 1
ATOM 687 C CA 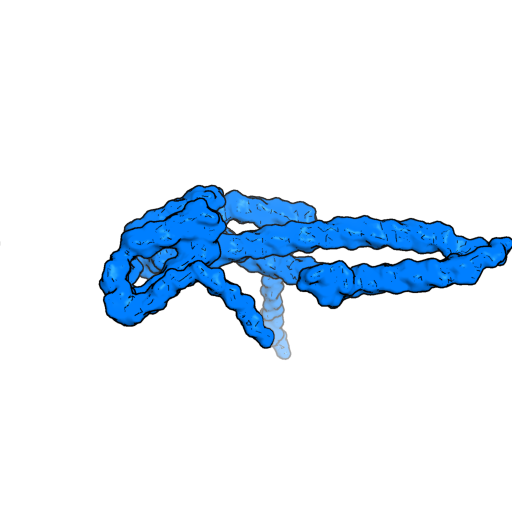. GLU A 1 93 ? -14.374 -12.690 25.078 1.00 79.31 93 GLU A CA 1
ATOM 688 C C . GLU A 1 93 ? -12.917 -12.219 25.263 1.00 79.31 93 GLU A C 1
ATOM 690 O O . GLU A 1 93 ? -11.991 -13.030 25.304 1.00 79.31 93 GLU A O 1
ATOM 695 N N . GLY A 1 94 ? -12.700 -10.912 25.455 1.00 74.06 94 GLY A N 1
ATOM 696 C CA . GLY A 1 94 ? -11.393 -10.317 25.739 1.00 74.06 94 GLY A CA 1
ATOM 697 C C . GLY A 1 94 ? -10.676 -9.749 24.513 1.00 74.06 94 GLY A C 1
ATOM 698 O O . GLY A 1 94 ? -9.505 -9.368 24.618 1.00 74.06 94 GLY A O 1
ATOM 699 N N . HIS A 1 95 ? -11.342 -9.658 23.359 1.00 80.44 95 HIS A N 1
ATOM 700 C CA . HIS A 1 95 ? -10.790 -8.971 22.194 1.00 80.44 95 HIS A CA 1
ATOM 701 C C . HIS A 1 95 ? -10.896 -7.446 22.350 1.00 80.44 95 HIS A C 1
ATOM 703 O O . HIS A 1 95 ? -11.949 -6.900 22.651 1.00 80.44 95 HIS A O 1
ATOM 709 N N . SER A 1 96 ? -9.802 -6.722 22.107 1.00 84.25 96 SER A N 1
ATOM 710 C CA . SER A 1 96 ? -9.790 -5.257 22.220 1.00 84.25 96 SER A CA 1
ATOM 711 C C . SER A 1 96 ? -10.236 -4.590 20.913 1.00 84.25 96 SER A C 1
ATOM 713 O O . SER A 1 96 ? -9.537 -4.669 19.898 1.00 84.25 96 SER A O 1
ATOM 715 N N . THR A 1 97 ? -11.361 -3.868 20.949 1.00 83.75 97 THR A N 1
ATOM 716 C CA . THR A 1 97 ? -11.870 -3.046 19.827 1.00 83.75 97 THR A CA 1
ATOM 717 C C . THR A 1 97 ? -10.873 -1.968 19.394 1.00 83.75 97 THR A C 1
ATOM 719 O O . THR A 1 97 ? -10.693 -1.725 18.199 1.00 83.75 97 THR A O 1
ATOM 722 N N . MET A 1 98 ? -10.150 -1.384 20.351 1.00 83.81 98 MET A N 1
ATOM 723 C CA . MET A 1 98 ? -9.048 -0.456 20.099 1.00 83.81 98 MET A CA 1
ATOM 724 C C . MET A 1 98 ? -7.887 -1.126 19.353 1.00 83.81 98 MET A C 1
ATOM 726 O O . MET A 1 98 ? -7.415 -0.607 18.339 1.00 83.81 98 MET A O 1
ATOM 730 N N . ALA A 1 99 ? -7.407 -2.278 19.838 1.00 83.50 99 ALA A N 1
ATOM 731 C CA . ALA A 1 99 ? -6.320 -3.003 19.176 1.00 83.50 99 ALA A CA 1
ATOM 732 C C . ALA A 1 99 ? -6.718 -3.402 17.749 1.00 83.50 99 ALA A C 1
ATOM 734 O O . ALA A 1 99 ? -5.913 -3.293 16.822 1.00 83.50 99 ALA A O 1
ATOM 735 N N . TRP A 1 100 ? -7.983 -3.781 17.566 1.00 85.25 100 TRP A N 1
ATOM 736 C CA . TRP A 1 100 ? -8.543 -4.087 16.260 1.00 85.25 100 TRP A CA 1
ATOM 737 C C . TRP A 1 100 ? -8.560 -2.881 15.318 1.00 85.25 100 TRP A C 1
ATOM 739 O O . TRP A 1 100 ? -8.119 -2.997 14.177 1.00 85.25 100 TRP A O 1
ATOM 749 N N . PHE A 1 101 ? -8.971 -1.698 15.787 1.00 86.06 101 PHE A N 1
ATOM 750 C CA . PHE A 1 101 ? -8.879 -0.468 14.996 1.00 86.06 101 PHE A CA 1
ATOM 751 C C . PHE A 1 101 ? -7.444 -0.210 14.498 1.00 86.06 101 PHE A C 1
ATOM 753 O O . PHE A 1 101 ? -7.237 0.085 13.317 1.00 86.06 101 PHE A O 1
ATOM 760 N N . PHE A 1 102 ? -6.435 -0.368 15.362 1.00 85.62 102 PHE A N 1
ATOM 761 C CA . PHE A 1 102 ? -5.035 -0.182 14.965 1.00 85.62 102 PHE A CA 1
ATOM 762 C C . PHE A 1 102 ? -4.541 -1.238 13.980 1.00 85.62 102 PHE A C 1
ATOM 764 O O . PHE A 1 102 ? -3.786 -0.917 13.059 1.00 85.62 102 PHE A O 1
ATOM 771 N N . GLU A 1 103 ? -4.989 -2.479 14.133 1.00 84.06 103 GLU A N 1
ATOM 772 C CA . GLU A 1 103 ? -4.693 -3.537 13.177 1.00 84.06 103 GLU A CA 1
ATOM 773 C C . GLU A 1 103 ? -5.283 -3.215 11.794 1.00 84.06 103 GLU A C 1
ATOM 775 O O . GLU A 1 103 ? -4.579 -3.286 10.784 1.00 84.06 103 GLU A O 1
ATOM 780 N N . LEU A 1 104 ? -6.526 -2.730 11.735 1.00 83.31 104 LEU A N 1
ATOM 781 C CA . LEU A 1 104 ? -7.141 -2.275 10.485 1.00 83.31 104 LEU A CA 1
ATOM 782 C C . LEU A 1 104 ? -6.378 -1.090 9.861 1.00 83.31 104 LEU A C 1
ATOM 784 O O . LEU A 1 104 ? -6.158 -1.060 8.647 1.00 83.31 104 LEU A O 1
ATOM 788 N N . CYS A 1 105 ? -5.920 -0.132 10.674 1.00 84.75 105 CYS A N 1
ATOM 789 C CA . CYS A 1 105 ? -5.058 0.973 10.234 1.00 84.75 105 CYS A CA 1
ATOM 790 C C . CYS A 1 105 ? -3.749 0.474 9.596 1.00 84.75 105 CYS A C 1
ATOM 792 O O . CYS A 1 105 ? -3.332 0.967 8.539 1.00 84.75 105 CYS A O 1
ATOM 794 N N . ASN A 1 106 ? -3.106 -0.526 10.208 1.00 82.50 106 ASN A N 1
ATOM 795 C CA . ASN A 1 106 ? -1.888 -1.140 9.681 1.00 82.50 106 ASN A CA 1
ATOM 796 C C . ASN A 1 106 ? -2.146 -1.837 8.340 1.00 82.50 106 ASN A C 1
ATOM 798 O O . ASN A 1 106 ? -1.382 -1.640 7.391 1.00 82.50 106 ASN A O 1
ATOM 802 N N . ARG A 1 107 ? -3.231 -2.612 8.235 1.00 80.50 107 ARG A N 1
ATOM 803 C CA . ARG A 1 107 ? -3.617 -3.314 6.999 1.00 80.50 107 ARG A CA 1
ATOM 804 C C . ARG A 1 107 ? -3.902 -2.343 5.853 1.00 80.50 107 ARG A C 1
ATOM 806 O O . ARG A 1 107 ? -3.354 -2.516 4.764 1.00 80.50 107 ARG A O 1
ATOM 813 N N . ALA A 1 108 ? -4.658 -1.272 6.102 1.00 81.06 108 ALA A N 1
ATOM 814 C CA . ALA A 1 108 ? -4.911 -0.227 5.105 1.00 81.06 108 ALA A CA 1
ATOM 815 C C . ALA A 1 108 ? -3.625 0.466 4.633 1.00 81.06 108 ALA A C 1
ATOM 817 O O . ALA A 1 108 ? -3.439 0.691 3.434 1.00 81.06 108 ALA A O 1
ATOM 818 N N . SER A 1 109 ? -2.709 0.757 5.560 1.00 81.38 109 SER A N 1
ATOM 819 C CA . SER A 1 109 ? -1.411 1.352 5.230 1.00 81.38 109 SER A CA 1
ATOM 820 C C . SER A 1 109 ? -0.574 0.410 4.361 1.00 81.38 109 SER A C 1
ATOM 822 O O . SER A 1 109 ? -0.051 0.825 3.326 1.00 81.38 109 SER A O 1
ATOM 824 N N . ARG A 1 110 ? -0.506 -0.884 4.709 1.00 79.00 110 ARG A N 1
ATOM 825 C CA . ARG A 1 110 ? 0.184 -1.903 3.897 1.00 79.00 110 ARG A CA 1
ATOM 826 C C . ARG A 1 110 ? -0.417 -2.026 2.501 1.00 79.00 110 ARG A C 1
ATOM 828 O O . ARG A 1 110 ? 0.341 -2.062 1.537 1.00 79.00 110 ARG A O 1
ATOM 835 N N . TYR A 1 111 ? -1.745 -2.023 2.375 1.00 81.25 111 TYR A N 1
ATOM 836 C CA . TYR A 1 111 ? -2.419 -2.032 1.074 1.00 81.25 111 TYR A CA 1
ATOM 837 C C . TYR A 1 111 ? -2.039 -0.815 0.221 1.00 81.25 111 TYR A C 1
ATOM 839 O O . TYR A 1 111 ? -1.657 -0.972 -0.939 1.00 81.25 111 TYR A O 1
ATOM 847 N N . LYS A 1 112 ? -2.064 0.395 0.795 1.00 81.19 112 LYS A N 1
ATOM 848 C CA . LYS A 1 112 ? -1.663 1.622 0.088 1.00 81.19 112 LYS A CA 1
ATOM 849 C C . LYS A 1 112 ? -0.211 1.548 -0.397 1.00 81.19 112 LYS A C 1
ATOM 851 O O . LYS A 1 112 ? 0.062 1.881 -1.550 1.00 81.19 112 LYS A O 1
ATOM 856 N N . VAL A 1 113 ? 0.704 1.072 0.453 1.00 81.31 113 VAL A N 1
ATOM 857 C CA . VAL A 1 113 ? 2.124 0.884 0.105 1.00 81.31 113 VAL A CA 1
ATOM 858 C C . VAL A 1 113 ? 2.289 -0.162 -0.999 1.00 81.31 113 VAL A C 1
ATOM 860 O O . VAL A 1 113 ? 2.999 0.096 -1.969 1.00 81.31 113 VAL A O 1
ATOM 863 N N . ALA A 1 114 ? 1.621 -1.313 -0.888 1.00 80.38 114 ALA A N 1
ATOM 864 C CA . ALA A 1 114 ? 1.678 -2.385 -1.881 1.00 80.38 114 ALA A CA 1
ATOM 865 C C . ALA A 1 114 ? 1.176 -1.916 -3.247 1.00 80.38 114 ALA A C 1
ATOM 867 O O . ALA A 1 114 ? 1.868 -2.079 -4.248 1.00 80.38 114 ALA A O 1
ATOM 868 N N . ARG A 1 115 ? 0.023 -1.242 -3.278 1.00 81.62 115 ARG A N 1
ATOM 869 C CA . ARG A 1 115 ? -0.546 -0.676 -4.502 1.00 81.62 115 ARG A CA 1
ATOM 870 C C . ARG A 1 115 ? 0.369 0.371 -5.142 1.00 81.62 115 ARG A C 1
ATOM 872 O O . ARG A 1 115 ? 0.515 0.376 -6.362 1.00 81.62 115 ARG A O 1
ATOM 879 N N . GLY A 1 116 ? 0.979 1.245 -4.337 1.00 79.69 116 GLY A N 1
ATOM 880 C CA . GLY A 1 116 ? 1.953 2.228 -4.818 1.00 79.69 116 GLY A CA 1
ATOM 881 C C . GLY A 1 116 ? 3.176 1.559 -5.447 1.00 79.69 116 GLY A C 1
ATOM 882 O O . GLY A 1 116 ? 3.486 1.815 -6.607 1.00 79.69 116 GLY A O 1
ATOM 883 N N . ARG A 1 117 ? 3.807 0.627 -4.720 1.00 79.38 117 ARG A N 1
ATOM 884 C CA . ARG A 1 117 ? 4.978 -0.111 -5.217 1.00 79.38 117 ARG A CA 1
ATOM 885 C C . ARG A 1 117 ? 4.676 -0.914 -6.477 1.00 79.38 117 ARG A C 1
ATOM 887 O O . ARG A 1 117 ? 5.475 -0.881 -7.402 1.00 79.38 117 ARG A O 1
ATOM 894 N N . LEU A 1 118 ? 3.531 -1.591 -6.538 1.00 80.06 118 LEU A N 1
ATOM 895 C CA . LEU A 1 118 ? 3.111 -2.328 -7.727 1.00 80.06 118 LEU A CA 1
ATOM 896 C C . LEU A 1 118 ? 3.022 -1.407 -8.949 1.00 80.06 118 LEU A C 1
ATOM 898 O O . LEU A 1 118 ? 3.578 -1.723 -9.999 1.00 80.06 118 LEU A O 1
ATOM 902 N N . ALA A 1 119 ? 2.356 -0.257 -8.811 1.00 79.12 119 ALA A N 1
ATOM 903 C CA . ALA A 1 119 ? 2.210 0.703 -9.902 1.00 79.12 119 ALA A CA 1
ATOM 904 C C . ALA A 1 119 ? 3.564 1.262 -10.371 1.00 79.12 119 ALA A C 1
ATOM 906 O O . ALA A 1 119 ? 3.766 1.464 -11.572 1.00 79.12 119 ALA A O 1
ATOM 907 N N . ASP A 1 120 ? 4.487 1.499 -9.439 1.00 80.62 120 ASP A N 1
ATOM 908 C CA . ASP A 1 120 ? 5.820 2.016 -9.741 1.00 80.62 120 ASP A CA 1
ATOM 909 C C . ASP A 1 120 ? 6.693 0.972 -10.448 1.00 80.62 120 ASP A C 1
ATOM 911 O O . ASP A 1 120 ? 7.258 1.262 -11.506 1.00 80.62 120 ASP A O 1
ATOM 915 N N . VAL A 1 121 ? 6.754 -0.255 -9.918 1.00 78.12 121 VAL A N 1
ATOM 916 C CA . VAL A 1 121 ? 7.534 -1.353 -10.511 1.00 78.12 121 VAL A CA 1
ATOM 917 C C . VAL A 1 121 ? 6.983 -1.718 -11.894 1.00 78.12 121 VAL A C 1
ATOM 919 O O . VAL A 1 121 ? 7.763 -1.812 -12.840 1.00 78.12 121 VAL A O 1
ATOM 922 N N . THR A 1 122 ? 5.657 -1.801 -12.059 1.00 79.44 122 THR A N 1
ATOM 923 C CA . THR A 1 122 ? 5.015 -2.067 -13.364 1.00 79.44 122 THR A CA 1
ATOM 924 C C . THR A 1 122 ? 5.406 -1.018 -14.402 1.00 79.44 122 THR A C 1
ATOM 926 O O . THR A 1 122 ? 5.870 -1.341 -15.495 1.00 79.44 122 THR A O 1
ATOM 929 N N . ARG A 1 123 ? 5.297 0.271 -14.051 1.00 81.81 123 ARG A N 1
ATOM 930 C CA . ARG A 1 123 ? 5.689 1.366 -14.949 1.00 81.81 123 ARG A CA 1
ATOM 931 C C . ARG A 1 123 ? 7.173 1.293 -15.308 1.00 81.81 123 ARG A C 1
ATOM 933 O O . ARG A 1 123 ? 7.555 1.599 -16.441 1.00 81.81 123 ARG A O 1
ATOM 940 N N . ARG A 1 124 ? 8.023 0.918 -14.346 1.00 77.75 124 ARG A N 1
ATOM 941 C CA . ARG A 1 124 ? 9.466 0.798 -14.565 1.00 77.75 124 ARG A CA 1
ATOM 942 C C . ARG A 1 124 ? 9.802 -0.360 -15.496 1.00 77.75 124 ARG A C 1
ATOM 944 O O . ARG A 1 124 ? 10.655 -0.190 -16.363 1.00 77.75 124 ARG A O 1
ATOM 951 N N . GLU A 1 125 ? 9.120 -1.485 -15.358 1.00 79.31 125 GLU A N 1
ATOM 952 C CA . GLU A 1 125 ? 9.282 -2.651 -16.220 1.00 79.31 125 GLU A CA 1
ATOM 953 C C . GLU A 1 125 ? 8.840 -2.371 -17.663 1.00 79.31 125 GLU A C 1
ATOM 955 O O . GLU A 1 125 ? 9.580 -2.658 -18.607 1.00 79.31 125 GLU A O 1
ATOM 960 N N . GLU A 1 126 ? 7.700 -1.703 -17.861 1.00 82.25 126 GLU A N 1
ATOM 961 C CA . GLU A 1 126 ? 7.265 -1.263 -19.193 1.00 82.25 126 GLU A CA 1
ATOM 962 C C . GLU A 1 126 ? 8.293 -0.336 -19.861 1.00 82.25 126 GLU A C 1
ATOM 964 O O . GLU A 1 126 ? 8.591 -0.472 -21.056 1.00 82.25 126 GLU A O 1
ATOM 969 N N . ALA A 1 127 ? 8.851 0.608 -19.094 1.00 81.38 127 ALA A N 1
ATOM 970 C CA . ALA A 1 127 ? 9.902 1.504 -19.565 1.00 81.38 127 ALA A CA 1
ATOM 971 C C . ALA A 1 127 ? 11.187 0.732 -19.903 1.00 81.38 127 ALA A C 1
ATOM 973 O O . ALA A 1 127 ? 11.746 0.928 -20.984 1.00 81.38 127 ALA A O 1
ATOM 974 N N . TYR A 1 128 ? 11.603 -0.192 -19.032 1.00 82.00 128 TYR A N 1
ATOM 975 C CA . TYR A 1 128 ? 12.760 -1.062 -19.241 1.00 82.00 128 TYR A CA 1
ATOM 976 C C . TYR A 1 128 ? 12.622 -1.873 -20.535 1.00 82.00 128 TYR A C 1
ATOM 978 O O . TYR A 1 128 ? 13.509 -1.834 -21.386 1.00 82.00 128 TYR A O 1
ATOM 986 N N . HIS A 1 129 ? 11.493 -2.556 -20.749 1.00 81.12 129 HIS A N 1
ATOM 987 C CA . HIS A 1 129 ? 11.274 -3.363 -21.953 1.00 81.12 129 HIS A CA 1
ATOM 988 C C . HIS A 1 129 ? 11.183 -2.536 -23.235 1.00 81.12 129 HIS A C 1
ATOM 990 O O . HIS A 1 129 ? 11.511 -3.032 -24.319 1.00 81.12 129 HIS A O 1
ATOM 996 N N . ARG A 1 130 ? 10.702 -1.293 -23.154 1.00 85.62 130 ARG A N 1
ATOM 997 C CA . ARG A 1 130 ? 10.698 -0.371 -24.293 1.00 85.62 130 ARG A CA 1
ATOM 998 C C . ARG A 1 130 ? 12.121 0.039 -24.658 1.00 85.62 130 ARG A C 1
ATOM 1000 O O . ARG A 1 130 ? 12.539 -0.189 -25.791 1.00 85.62 130 ARG A O 1
ATOM 1007 N N . GLU A 1 131 ? 12.871 0.549 -23.686 1.00 83.38 131 GLU A N 1
ATOM 1008 C CA . GLU A 1 131 ? 14.243 1.019 -23.888 1.00 83.38 131 GLU A CA 1
ATOM 1009 C C . GLU A 1 131 ? 15.170 -0.124 -24.321 1.00 83.38 131 GLU A C 1
ATOM 1011 O O . GLU A 1 131 ? 15.954 0.018 -25.258 1.00 83.38 131 GLU A O 1
ATOM 1016 N N . TRP A 1 132 ? 15.020 -1.308 -23.726 1.00 81.56 132 TRP A N 1
ATOM 1017 C CA . TRP A 1 132 ? 15.784 -2.487 -24.118 1.00 81.56 132 TRP A CA 1
ATOM 1018 C C . TRP A 1 132 ? 15.510 -2.904 -25.570 1.00 81.56 132 TRP A C 1
ATOM 1020 O O . TRP A 1 132 ? 16.451 -3.207 -26.309 1.00 81.56 132 TRP A O 1
ATOM 1030 N N . ARG A 1 133 ? 14.242 -2.888 -26.016 1.00 84.69 133 ARG A N 1
ATOM 1031 C CA . ARG A 1 133 ? 13.882 -3.191 -27.414 1.00 84.69 133 ARG A CA 1
ATOM 1032 C C . ARG A 1 133 ? 14.489 -2.182 -28.382 1.00 84.69 133 ARG A C 1
ATOM 1034 O O . ARG A 1 133 ? 15.067 -2.594 -29.386 1.00 84.69 133 ARG A O 1
ATOM 1041 N N . GLU A 1 134 ? 14.405 -0.892 -28.071 1.00 84.56 134 GLU A N 1
ATOM 1042 C CA . GLU A 1 134 ? 15.005 0.174 -28.882 1.00 84.56 134 GLU A CA 1
ATOM 1043 C C . GLU A 1 134 ? 16.528 0.020 -28.976 1.00 84.56 134 GLU A C 1
ATOM 1045 O O . GLU A 1 134 ? 17.086 0.023 -30.075 1.00 84.56 134 GLU A O 1
ATOM 1050 N N . LEU A 1 135 ? 17.207 -0.209 -27.847 1.00 80.31 135 LEU A N 1
ATOM 1051 C CA . LEU A 1 135 ? 18.654 -0.437 -27.816 1.00 80.31 135 LEU A CA 1
ATOM 1052 C C . LEU A 1 135 ? 19.056 -1.683 -28.614 1.00 80.31 135 LEU A C 1
ATOM 1054 O O . LEU A 1 135 ? 20.065 -1.651 -29.323 1.00 80.31 135 LEU A O 1
ATOM 1058 N N . ARG A 1 136 ? 18.272 -2.769 -28.553 1.00 78.12 136 ARG A N 1
ATOM 1059 C CA . ARG A 1 136 ? 18.536 -3.978 -29.348 1.00 78.12 136 ARG A CA 1
ATOM 1060 C C . ARG A 1 136 ? 18.371 -3.741 -30.844 1.00 78.12 136 ARG A C 1
ATOM 1062 O O . ARG A 1 136 ? 19.222 -4.191 -31.608 1.00 78.12 136 ARG A O 1
ATOM 1069 N N . LEU A 1 137 ? 17.309 -3.052 -31.263 1.00 80.62 137 LEU A N 1
ATOM 1070 C CA . LEU A 1 137 ? 17.071 -2.720 -32.671 1.00 80.62 137 LEU A CA 1
ATOM 1071 C C . LEU A 1 137 ? 18.179 -1.813 -33.216 1.00 80.62 137 LEU A C 1
ATOM 1073 O O . LEU A 1 137 ? 18.761 -2.117 -34.256 1.00 80.62 137 LEU A O 1
ATOM 1077 N N . ASN A 1 138 ? 18.544 -0.770 -32.467 1.00 78.19 138 ASN A N 1
ATOM 1078 C CA . ASN A 1 138 ? 19.630 0.139 -32.832 1.00 78.19 138 ASN A CA 1
ATOM 1079 C C . ASN A 1 138 ? 20.976 -0.595 -32.902 1.00 78.19 138 ASN A C 1
ATOM 1081 O O . ASN A 1 138 ? 21.731 -0.427 -33.858 1.00 78.19 138 ASN A O 1
ATOM 1085 N N . SER A 1 139 ? 21.261 -1.479 -31.940 1.00 73.62 139 SER A N 1
ATOM 1086 C CA . SER A 1 139 ? 22.480 -2.293 -31.962 1.00 73.62 139 SER A CA 1
ATOM 1087 C C . SER A 1 139 ? 22.506 -3.289 -33.125 1.00 73.62 139 SER A C 1
ATOM 1089 O O . SER A 1 139 ? 23.585 -3.583 -33.632 1.00 73.62 139 SER A O 1
ATOM 1091 N N . ALA A 1 140 ? 21.357 -3.833 -33.535 1.00 71.94 140 ALA A N 1
ATOM 1092 C CA . ALA A 1 140 ? 21.267 -4.735 -34.680 1.00 71.94 140 ALA A CA 1
ATOM 1093 C C . ALA A 1 140 ? 21.453 -3.995 -36.016 1.00 71.94 140 ALA A C 1
ATOM 1095 O O . ALA A 1 140 ? 22.033 -4.565 -36.940 1.00 71.94 140 ALA A O 1
ATOM 1096 N N . ALA A 1 141 ? 21.002 -2.740 -36.103 1.00 71.06 141 ALA A N 1
ATOM 1097 C CA . ALA A 1 141 ? 21.177 -1.879 -37.273 1.00 71.06 141 ALA A CA 1
ATOM 1098 C C . ALA A 1 141 ? 22.636 -1.431 -37.478 1.00 71.06 141 ALA A C 1
ATOM 1100 O O . ALA A 1 141 ? 23.060 -1.232 -38.610 1.00 71.06 141 ALA A O 1
ATOM 1101 N N . LEU A 1 142 ? 23.417 -1.335 -36.397 1.00 67.75 142 LEU A N 1
ATOM 1102 C CA . LEU A 1 142 ? 24.839 -0.963 -36.411 1.00 67.75 142 LEU A CA 1
ATOM 1103 C C . LEU A 1 142 ? 25.786 -2.142 -36.679 1.00 67.75 142 LEU A C 1
ATOM 1105 O O . LEU A 1 142 ? 26.981 -2.047 -36.398 1.00 67.75 142 LEU A O 1
ATOM 1109 N N . LYS A 1 143 ? 25.283 -3.277 -37.186 1.00 63.25 143 LYS A N 1
ATOM 1110 C CA . LYS A 1 143 ? 26.160 -4.381 -37.586 1.00 63.25 143 LYS A CA 1
ATOM 1111 C C . LYS A 1 143 ? 27.127 -3.876 -38.665 1.00 63.25 143 LYS A C 1
ATOM 1113 O O . LYS A 1 143 ? 26.658 -3.458 -39.724 1.00 63.25 143 LYS A O 1
ATOM 1118 N N . PRO A 1 144 ? 28.445 -3.911 -38.413 1.00 55.72 144 PRO A N 1
ATOM 1119 C CA . PRO A 1 144 ? 29.411 -3.362 -39.344 1.00 55.72 144 PRO A CA 1
ATOM 1120 C C . PRO A 1 144 ? 29.373 -4.129 -40.666 1.00 55.72 144 PRO A C 1
ATOM 1122 O O . PRO A 1 144 ? 29.495 -5.354 -40.689 1.00 55.72 144 PRO A O 1
ATOM 1125 N N . ASP A 1 145 ? 29.210 -3.392 -41.761 1.00 58.62 145 ASP A N 1
ATOM 1126 C CA . ASP A 1 145 ? 29.459 -3.884 -43.111 1.00 58.62 145 ASP A CA 1
ATOM 1127 C C . ASP A 1 145 ? 30.967 -3.726 -43.375 1.00 58.62 145 ASP A C 1
ATOM 1129 O O . ASP A 1 145 ? 31.441 -2.588 -43.490 1.00 58.62 145 ASP A O 1
ATOM 1133 N N . PRO A 1 146 ? 31.747 -4.824 -43.443 1.00 57.56 146 PRO A N 1
ATOM 1134 C CA . PRO A 1 146 ? 33.206 -4.760 -43.545 1.00 57.56 146 PRO A CA 1
ATOM 1135 C C . PRO A 1 146 ? 33.698 -4.086 -44.837 1.00 57.56 146 PRO A C 1
ATOM 1137 O O . PRO A 1 146 ? 34.893 -3.842 -44.983 1.00 57.56 146 PRO A O 1
ATOM 1140 N N . LEU A 1 147 ? 32.795 -3.766 -45.770 1.00 59.03 147 LEU A N 1
ATOM 1141 C CA . LEU A 1 147 ? 33.092 -3.116 -47.044 1.00 59.03 147 LEU A CA 1
ATOM 1142 C C . LEU A 1 147 ? 32.828 -1.596 -47.052 1.00 59.03 147 LEU A C 1
ATOM 1144 O O . LEU A 1 147 ? 33.035 -0.966 -48.091 1.00 59.03 147 LEU A O 1
ATOM 1148 N N . LYS A 1 148 ? 32.390 -0.974 -45.941 1.00 58.53 148 LYS A N 1
ATOM 1149 C CA . LYS A 1 148 ? 32.068 0.470 -45.888 1.00 58.53 148 LYS A CA 1
ATOM 1150 C C . LYS A 1 148 ? 33.010 1.294 -44.986 1.00 58.53 148 LYS A C 1
ATOM 1152 O O . LYS A 1 148 ? 33.348 0.870 -43.884 1.00 58.53 148 LYS A O 1
ATOM 1157 N N . PRO A 1 149 ? 33.379 2.527 -45.393 1.00 54.12 149 PRO A N 1
ATOM 1158 C CA . PRO A 1 149 ? 34.370 3.363 -44.700 1.00 54.12 149 PRO A CA 1
ATOM 1159 C C . PRO A 1 149 ? 33.901 4.025 -43.384 1.00 54.12 149 PRO A C 1
ATOM 1161 O O . PRO A 1 149 ? 34.719 4.631 -42.697 1.00 54.12 149 PRO A O 1
ATOM 1164 N N . ASN A 1 150 ? 32.630 3.899 -42.978 1.00 59.34 150 ASN A N 1
ATOM 1165 C CA . ASN A 1 150 ? 32.086 4.541 -41.760 1.00 59.34 150 ASN A CA 1
ATOM 1166 C C . ASN A 1 150 ? 32.341 3.770 -40.444 1.00 59.34 150 ASN A C 1
ATOM 1168 O O . ASN A 1 150 ? 31.871 4.173 -39.378 1.00 59.34 150 ASN A O 1
ATOM 1172 N N . HIS A 1 151 ? 33.160 2.721 -40.504 1.00 59.28 151 HIS A N 1
ATOM 1173 C CA . HIS A 1 151 ? 33.354 1.707 -39.465 1.00 59.28 151 HIS A CA 1
ATOM 1174 C C . HIS A 1 151 ? 33.799 2.239 -38.081 1.00 59.28 151 HIS A C 1
ATOM 1176 O O . HIS A 1 151 ? 33.464 1.648 -37.055 1.00 59.28 151 HIS A O 1
ATOM 1182 N N . ILE A 1 152 ? 34.532 3.363 -38.023 1.00 59.91 152 ILE A N 1
ATOM 1183 C CA . ILE A 1 152 ? 35.016 3.970 -36.760 1.00 59.91 152 ILE A CA 1
ATOM 1184 C C . ILE A 1 152 ? 33.879 4.675 -35.997 1.00 59.91 152 ILE A C 1
ATOM 1186 O O . ILE A 1 152 ? 33.852 4.686 -34.763 1.00 59.91 152 ILE A O 1
ATOM 1190 N N . THR A 1 153 ? 32.942 5.290 -36.720 1.00 65.56 153 THR A N 1
ATOM 1191 C CA . THR A 1 153 ? 31.751 5.941 -36.149 1.00 65.56 153 THR A CA 1
ATOM 1192 C C . THR A 1 153 ? 30.796 4.893 -35.587 1.00 65.56 153 THR A C 1
ATOM 1194 O O . THR A 1 153 ? 30.372 5.016 -34.437 1.00 65.56 153 THR A O 1
ATOM 1197 N N . ASP A 1 154 ? 30.587 3.809 -36.336 1.00 69.69 154 ASP A N 1
ATOM 1198 C CA . ASP A 1 154 ? 29.736 2.684 -35.938 1.00 69.69 154 ASP A CA 1
ATOM 1199 C C . ASP A 1 154 ? 30.284 1.974 -34.685 1.00 69.69 154 ASP A C 1
ATOM 1201 O O . ASP A 1 154 ? 29.530 1.622 -33.777 1.00 69.69 154 ASP A O 1
ATOM 1205 N N . GLU A 1 155 ? 31.611 1.839 -34.559 1.00 72.38 155 GLU A N 1
ATOM 1206 C CA . GLU A 1 155 ? 32.248 1.245 -33.375 1.00 72.38 155 GLU A CA 1
ATOM 1207 C C . GLU A 1 155 ? 32.065 2.103 -32.107 1.00 72.38 155 GLU A C 1
ATOM 1209 O O . GLU A 1 155 ? 31.769 1.585 -31.020 1.00 72.38 155 GLU A O 1
ATOM 1214 N N . LYS A 1 156 ? 32.202 3.433 -32.221 1.00 79.94 156 LYS A N 1
ATOM 1215 C CA . LYS A 1 156 ? 31.951 4.358 -31.101 1.00 79.94 156 LYS A CA 1
ATOM 1216 C C . LYS A 1 156 ? 30.489 4.312 -30.659 1.00 79.94 156 LYS A C 1
ATOM 1218 O O . LYS A 1 156 ? 30.218 4.303 -29.454 1.00 79.94 156 LYS A O 1
ATOM 1223 N N . GLU A 1 157 ? 29.568 4.258 -31.613 1.00 79.44 157 GLU A N 1
ATOM 1224 C CA . GLU A 1 157 ? 28.130 4.196 -31.358 1.00 79.44 157 GLU A CA 1
ATOM 1225 C C . GLU A 1 157 ? 27.727 2.858 -30.717 1.00 79.44 157 GLU A C 1
ATOM 1227 O O . GLU A 1 157 ? 27.059 2.844 -29.680 1.00 79.44 157 GLU A O 1
ATOM 1232 N N . ALA A 1 158 ? 28.261 1.734 -31.204 1.00 78.75 158 ALA A N 1
ATOM 1233 C CA . ALA A 1 158 ? 28.079 0.421 -30.586 1.00 78.75 158 ALA A CA 1
ATOM 1234 C C . ALA A 1 158 ? 28.586 0.387 -29.131 1.00 78.75 158 ALA A C 1
ATOM 1236 O O . ALA A 1 158 ? 27.925 -0.140 -28.228 1.00 78.75 158 ALA A O 1
ATOM 1237 N N . LYS A 1 159 ? 29.743 1.008 -28.855 1.00 82.31 159 LYS A N 1
ATOM 1238 C CA . LYS A 1 159 ? 30.289 1.108 -27.491 1.00 82.31 159 LYS A CA 1
ATOM 1239 C C . LYS A 1 159 ? 29.414 1.971 -26.575 1.00 82.31 159 LYS A C 1
ATOM 1241 O O . LYS A 1 159 ? 29.304 1.656 -25.386 1.00 82.31 159 LYS A O 1
ATOM 1246 N N . ARG A 1 160 ? 28.789 3.032 -27.102 1.00 86.50 160 ARG A N 1
ATOM 1247 C CA . ARG A 1 160 ? 27.814 3.869 -26.380 1.00 86.50 160 ARG A CA 1
ATOM 1248 C C . ARG A 1 160 ? 26.555 3.072 -26.034 1.00 86.50 160 ARG A C 1
ATOM 1250 O O . ARG A 1 160 ? 26.201 3.030 -24.856 1.00 86.50 160 ARG A O 1
ATOM 1257 N N . LEU A 1 161 ? 25.954 2.377 -27.000 1.00 82.88 161 LEU A N 1
ATOM 1258 C CA . LEU A 1 161 ? 24.766 1.544 -26.770 1.00 82.88 161 LEU A CA 1
ATOM 1259 C C . LEU A 1 161 ? 25.037 0.435 -25.746 1.00 82.88 161 LEU A C 1
ATOM 1261 O O . LEU A 1 161 ? 24.255 0.243 -24.822 1.00 82.88 161 LEU A O 1
ATOM 1265 N N . LYS A 1 162 ? 26.202 -0.226 -25.809 1.00 82.38 162 LYS A N 1
ATOM 1266 C CA . LYS A 1 162 ? 26.609 -1.234 -24.809 1.00 82.38 162 LYS A CA 1
ATOM 1267 C C . LYS A 1 162 ? 26.790 -0.655 -23.398 1.00 82.38 162 LYS A C 1
ATOM 1269 O O . LYS A 1 162 ? 26.708 -1.380 -22.407 1.00 82.38 162 LYS A O 1
ATOM 1274 N N . ARG A 1 163 ? 27.115 0.635 -23.265 1.00 85.62 163 ARG A N 1
ATOM 1275 C CA . ARG A 1 163 ? 27.148 1.313 -21.956 1.00 85.62 163 ARG A CA 1
ATOM 1276 C C . ARG A 1 163 ? 25.739 1.618 -21.460 1.00 85.62 163 ARG A C 1
ATOM 1278 O O . ARG A 1 163 ? 25.488 1.392 -20.284 1.00 85.62 163 ARG A O 1
ATOM 1285 N N . GLN A 1 164 ? 24.849 2.079 -22.336 1.00 83.69 164 GLN A N 1
ATOM 1286 C CA . GLN A 1 164 ? 23.443 2.318 -21.994 1.00 83.69 164 GLN A CA 1
ATOM 1287 C C . GLN A 1 164 ? 22.745 1.020 -21.576 1.00 83.69 164 GLN A C 1
ATOM 1289 O O . GLN A 1 164 ? 22.158 0.985 -20.503 1.00 83.69 164 GLN A O 1
ATOM 1294 N N . LEU A 1 165 ? 22.936 -0.074 -22.322 1.00 80.38 165 LEU A N 1
ATOM 1295 C CA . LEU A 1 165 ? 22.395 -1.391 -21.969 1.00 80.38 165 LEU A CA 1
ATOM 1296 C C . LEU A 1 165 ? 22.843 -1.836 -20.569 1.00 80.38 165 LEU A C 1
ATOM 1298 O O . LEU A 1 165 ? 22.021 -2.246 -19.763 1.00 80.38 165 LEU A O 1
ATOM 1302 N N . ARG A 1 166 ? 24.131 -1.677 -20.237 1.00 81.44 166 ARG A N 1
ATOM 1303 C CA . ARG A 1 166 ? 24.639 -2.017 -18.899 1.00 81.44 166 ARG A CA 1
ATOM 1304 C C . ARG A 1 166 ? 24.051 -1.143 -17.797 1.00 81.44 166 ARG A C 1
ATOM 1306 O O . ARG A 1 166 ? 23.770 -1.657 -16.722 1.00 81.44 166 ARG A O 1
ATOM 1313 N N . ARG A 1 167 ? 23.872 0.161 -18.032 1.00 84.06 167 ARG A N 1
ATOM 1314 C CA . ARG A 1 167 ? 23.213 1.050 -17.057 1.00 84.06 167 ARG A CA 1
ATOM 1315 C C . ARG A 1 167 ? 21.767 0.628 -16.819 1.00 84.06 167 ARG A C 1
ATOM 1317 O O . ARG A 1 167 ? 21.343 0.598 -15.669 1.00 84.06 167 ARG A O 1
ATOM 1324 N N . LEU A 1 168 ? 21.071 0.252 -17.889 1.00 80.69 168 LEU A N 1
ATOM 1325 C CA . LEU A 1 168 ? 19.712 -0.264 -17.839 1.00 80.69 168 LEU A CA 1
ATOM 1326 C C . LEU A 1 168 ? 19.645 -1.583 -17.050 1.00 80.69 168 LEU A C 1
ATOM 1328 O O . LEU A 1 168 ? 18.851 -1.691 -16.123 1.00 80.69 168 LEU A O 1
ATOM 1332 N N . GLU A 1 169 ? 20.518 -2.552 -17.352 1.00 75.69 169 GLU A N 1
ATOM 1333 C CA . GLU A 1 169 ? 20.620 -3.848 -16.652 1.00 75.69 169 GLU A CA 1
ATOM 1334 C C . GLU A 1 169 ? 20.883 -3.694 -15.148 1.00 75.69 169 GLU A C 1
ATOM 1336 O O . GLU A 1 169 ? 20.308 -4.419 -14.344 1.00 75.69 169 GLU A O 1
ATOM 1341 N N . HIS A 1 170 ? 21.712 -2.725 -14.758 1.00 81.00 170 HIS A N 1
ATOM 1342 C CA . HIS A 1 170 ? 22.023 -2.447 -13.351 1.00 81.00 170 HIS A CA 1
ATOM 1343 C C . HIS A 1 170 ? 21.060 -1.427 -12.724 1.00 81.00 170 HIS A C 1
ATOM 1345 O O . HIS A 1 170 ? 21.318 -0.934 -11.629 1.00 81.00 170 HIS A O 1
ATOM 1351 N N . ASN A 1 171 ? 19.982 -1.068 -13.430 1.00 77.56 171 ASN A N 1
ATOM 1352 C CA . ASN A 1 171 ? 18.982 -0.090 -13.014 1.00 77.56 171 ASN A CA 1
ATOM 1353 C C . ASN A 1 171 ? 19.588 1.221 -12.460 1.00 77.56 171 ASN A C 1
ATOM 1355 O O . ASN A 1 171 ? 19.121 1.804 -11.484 1.00 77.56 171 ASN A O 1
ATOM 1359 N N . MET A 1 172 ? 20.675 1.689 -13.081 1.00 74.56 172 MET A N 1
ATOM 1360 C CA . MET A 1 172 ? 21.422 2.879 -12.648 1.00 74.56 172 MET A CA 1
ATOM 1361 C C . MET A 1 172 ? 20.630 4.177 -12.830 1.00 74.56 172 MET A C 1
ATOM 1363 O O . MET A 1 172 ? 20.963 5.187 -12.218 1.00 74.56 172 MET A O 1
ATOM 1367 N N . ASP A 1 173 ? 19.624 4.148 -13.701 1.00 70.94 173 ASP A N 1
ATOM 1368 C CA . ASP A 1 173 ? 18.846 5.312 -14.128 1.00 70.94 173 ASP A CA 1
ATOM 1369 C C . ASP A 1 173 ? 17.455 5.370 -13.459 1.00 70.94 173 ASP A C 1
ATOM 1371 O O . ASP A 1 173 ? 16.594 6.143 -13.873 1.00 70.94 173 ASP A O 1
ATOM 1375 N N . ASP A 1 174 ? 17.221 4.555 -12.425 1.00 70.00 174 ASP A N 1
ATOM 1376 C CA . ASP A 1 174 ? 16.024 4.626 -11.582 1.00 70.00 174 ASP A CA 1
ATOM 1377 C C . ASP A 1 174 ? 16.108 5.833 -10.628 1.00 70.00 174 ASP A C 1
ATOM 1379 O O . ASP A 1 174 ? 17.057 5.924 -9.846 1.00 70.00 174 ASP A O 1
ATOM 1383 N N . PRO A 1 175 ? 15.149 6.776 -10.668 1.00 66.12 175 PRO A N 1
ATOM 1384 C CA . PRO A 1 175 ? 15.194 7.979 -9.839 1.00 66.12 175 PRO A CA 1
ATOM 1385 C C . PRO A 1 175 ? 14.848 7.729 -8.361 1.00 66.12 175 PRO A C 1
ATOM 1387 O O . PRO A 1 175 ? 15.071 8.618 -7.540 1.00 66.12 175 PRO A O 1
ATOM 1390 N N . TYR A 1 176 ? 14.312 6.556 -8.011 1.00 66.06 176 TYR A N 1
ATOM 1391 C CA . TYR A 1 176 ? 13.848 6.219 -6.662 1.00 66.06 176 TYR A CA 1
ATOM 1392 C C . TYR A 1 176 ? 14.744 5.186 -5.974 1.00 66.06 176 TYR A C 1
ATOM 1394 O O . TYR A 1 176 ? 15.074 5.343 -4.797 1.00 66.06 176 TYR A O 1
ATOM 1402 N N . LYS A 1 177 ? 15.161 4.145 -6.701 1.00 75.62 177 LYS A N 1
ATOM 1403 C CA . LYS A 1 177 ? 16.084 3.103 -6.225 1.00 75.62 177 LYS A CA 1
ATOM 1404 C C . LYS A 1 177 ? 17.220 2.873 -7.237 1.00 75.62 177 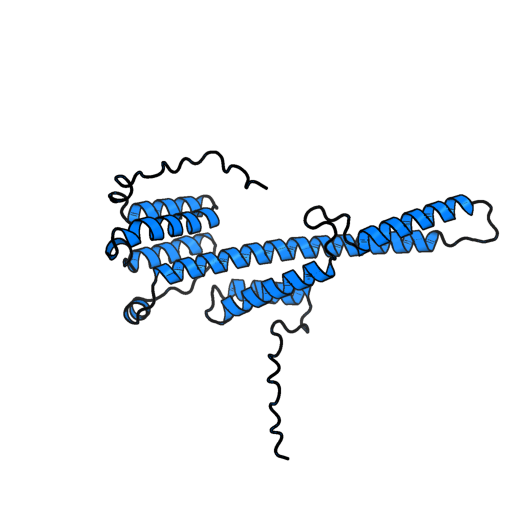LYS A C 1
ATOM 1406 O O . LYS A 1 177 ? 17.332 1.779 -7.799 1.00 75.62 177 LYS A O 1
ATOM 1411 N N . PRO A 1 178 ? 18.082 3.880 -7.484 1.00 78.31 178 PRO A N 1
ATOM 1412 C CA . PRO A 1 178 ? 19.207 3.714 -8.395 1.00 78.31 178 PRO A CA 1
ATOM 1413 C C . PRO A 1 178 ? 20.091 2.567 -7.914 1.00 78.31 178 PRO A C 1
ATOM 1415 O O . PRO A 1 178 ? 20.314 2.417 -6.713 1.00 78.31 178 PRO A O 1
ATOM 1418 N N . THR A 1 179 ? 20.625 1.785 -8.850 1.00 83.00 179 THR A N 1
ATOM 1419 C CA . THR A 1 179 ? 21.541 0.649 -8.607 1.00 83.00 179 THR A CA 1
ATOM 1420 C C . THR A 1 179 ? 20.909 -0.609 -8.011 1.00 83.00 179 THR A C 1
ATOM 1422 O O . THR A 1 179 ? 21.573 -1.641 -7.968 1.00 83.00 179 THR A O 1
ATOM 1425 N N . VAL A 1 180 ? 19.638 -0.563 -7.594 1.00 81.81 180 VAL A N 1
ATOM 1426 C CA . VAL A 1 180 ? 18.913 -1.761 -7.153 1.00 81.81 180 VAL A CA 1
ATOM 1427 C C . VAL A 1 180 ? 18.344 -2.454 -8.390 1.00 81.81 180 VAL A C 1
ATOM 1429 O O . VAL A 1 180 ? 17.475 -1.863 -9.045 1.00 81.81 180 VAL A O 1
ATOM 1432 N N . PRO A 1 181 ? 18.799 -3.676 -8.730 1.00 82.19 181 PRO A N 1
ATOM 1433 C CA . PRO A 1 181 ? 18.317 -4.387 -9.908 1.00 82.19 181 PRO A CA 1
ATOM 1434 C C . PRO A 1 181 ? 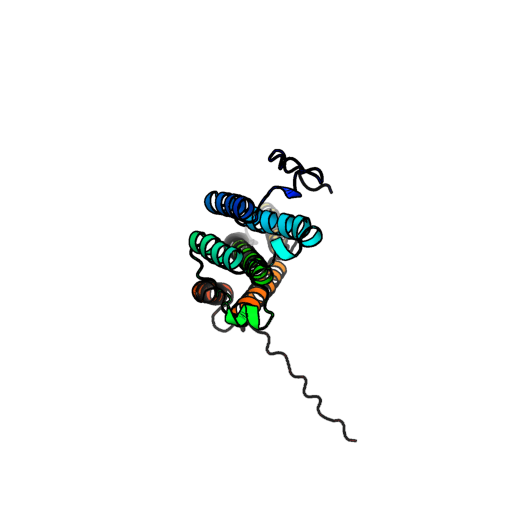16.797 -4.546 -9.885 1.00 82.19 181 PRO A C 1
ATOM 1436 O O . PRO A 1 181 ? 16.207 -4.772 -8.828 1.00 82.19 181 PRO A O 1
ATOM 1439 N N . LEU A 1 182 ? 16.165 -4.462 -11.058 1.00 78.12 182 LEU A N 1
ATOM 1440 C CA . LEU A 1 182 ? 14.708 -4.577 -11.178 1.00 78.12 182 LEU A CA 1
ATOM 1441 C C . LEU A 1 182 ? 14.193 -5.911 -10.611 1.00 78.12 182 LEU A C 1
ATOM 1443 O O . LEU A 1 182 ? 13.168 -5.919 -9.942 1.00 78.12 182 LEU A O 1
ATOM 1447 N N . SER A 1 183 ? 14.952 -6.998 -10.781 1.00 80.62 183 SER A N 1
ATOM 1448 C CA . SER A 1 183 ? 14.628 -8.315 -10.220 1.00 80.62 183 SER A CA 1
ATOM 1449 C C . SER A 1 183 ? 14.506 -8.307 -8.693 1.00 80.62 183 SER A C 1
ATOM 1451 O O . SER A 1 183 ? 13.591 -8.913 -8.151 1.00 80.62 183 SER A O 1
ATOM 1453 N N . VAL A 1 184 ? 15.375 -7.567 -7.995 1.00 84.25 184 VAL A N 1
ATOM 1454 C CA . VAL A 1 184 ? 15.315 -7.427 -6.528 1.00 84.25 184 VAL A CA 1
ATOM 1455 C C . VAL A 1 184 ? 14.090 -6.609 -6.119 1.00 84.25 184 VAL A C 1
ATOM 1457 O O . VAL A 1 184 ? 13.427 -6.918 -5.139 1.00 84.25 184 VAL A O 1
ATOM 1460 N N . GLN A 1 185 ? 13.736 -5.575 -6.890 1.00 82.81 185 GLN A N 1
ATOM 1461 C CA . GLN A 1 185 ? 12.518 -4.801 -6.624 1.00 82.81 185 GLN A CA 1
ATOM 1462 C C . GLN A 1 185 ? 11.236 -5.614 -6.870 1.00 82.81 185 GLN A C 1
ATOM 1464 O O . GLN A 1 185 ? 10.233 -5.383 -6.197 1.00 82.81 185 GLN A O 1
ATOM 1469 N N . GLN A 1 186 ? 11.266 -6.550 -7.823 1.00 82.75 186 GLN A N 1
ATOM 1470 C CA . GLN A 1 186 ? 10.176 -7.493 -8.079 1.00 82.75 186 GLN A CA 1
ATOM 1471 C C . GLN A 1 186 ? 10.026 -8.501 -6.934 1.00 82.75 186 GLN A C 1
ATOM 1473 O O . GLN A 1 186 ? 8.902 -8.775 -6.524 1.00 82.75 186 GLN A O 1
ATOM 1478 N N . GLU A 1 187 ? 11.130 -9.001 -6.377 1.00 85.06 187 GLU A N 1
ATOM 1479 C CA . GLU A 1 187 ? 11.134 -9.870 -5.191 1.00 85.06 187 GLU A CA 1
ATOM 1480 C C . GLU A 1 187 ? 10.600 -9.137 -3.946 1.00 85.06 187 GLU A C 1
ATOM 1482 O O . GLU A 1 187 ? 9.643 -9.599 -3.328 1.00 85.06 187 GLU A O 1
ATOM 1487 N N . ASP A 1 188 ? 11.085 -7.917 -3.673 1.00 83.00 188 ASP A N 1
ATOM 1488 C CA . ASP A 1 188 ? 10.550 -7.029 -2.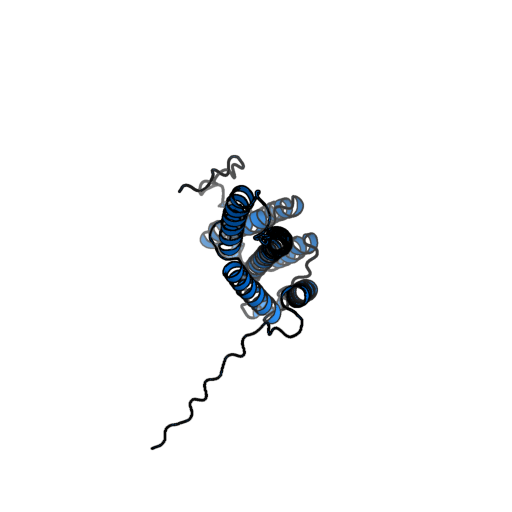622 1.00 83.00 188 ASP A CA 1
ATOM 1489 C C . ASP A 1 188 ? 9.024 -6.832 -2.749 1.00 83.00 188 ASP A C 1
ATOM 1491 O O . ASP A 1 188 ? 8.296 -6.702 -1.756 1.00 83.00 188 ASP A O 1
ATOM 1495 N N . LEU A 1 189 ? 8.538 -6.706 -3.989 1.00 82.38 189 LEU A N 1
ATOM 1496 C CA . LEU A 1 189 ? 7.121 -6.539 -4.285 1.00 82.38 189 LEU A CA 1
ATOM 1497 C C . LEU A 1 189 ? 6.349 -7.838 -4.043 1.00 82.38 189 LEU A C 1
ATOM 1499 O O . LEU A 1 189 ? 5.267 -7.769 -3.456 1.00 82.38 189 LEU A O 1
ATOM 1503 N N . ARG A 1 190 ? 6.898 -8.996 -4.442 1.00 85.50 190 ARG A N 1
ATOM 1504 C CA . ARG A 1 190 ? 6.311 -10.311 -4.140 1.00 85.50 190 ARG A CA 1
ATOM 1505 C C . ARG A 1 190 ? 6.094 -10.439 -2.642 1.00 85.50 190 ARG A C 1
ATOM 1507 O O . ARG A 1 190 ? 4.950 -10.578 -2.219 1.00 85.50 190 ARG A O 1
ATOM 1514 N N . ASP A 1 191 ? 7.139 -10.279 -1.839 1.00 85.50 191 ASP A N 1
ATOM 1515 C CA . ASP A 1 191 ? 7.064 -10.449 -0.384 1.00 85.50 191 ASP A CA 1
ATOM 1516 C C . ASP A 1 191 ? 6.035 -9.530 0.271 1.00 85.50 191 ASP A C 1
ATOM 1518 O O . ASP A 1 191 ? 5.266 -9.950 1.143 1.00 85.50 191 ASP A O 1
ATOM 1522 N N . LEU A 1 192 ? 5.966 -8.279 -0.186 1.00 82.88 192 LEU A N 1
ATOM 1523 C CA . LEU A 1 192 ? 4.981 -7.324 0.300 1.00 82.88 192 LEU A CA 1
ATOM 1524 C C . LEU A 1 192 ? 3.546 -7.763 -0.018 1.00 82.88 192 LEU A C 1
ATOM 1526 O O . LEU A 1 192 ? 2.681 -7.688 0.858 1.00 82.88 192 LEU A O 1
ATOM 1530 N N . VAL A 1 193 ? 3.286 -8.214 -1.248 1.00 83.75 193 VAL A N 1
ATOM 1531 C CA . VAL A 1 193 ? 1.957 -8.677 -1.668 1.00 83.75 193 VAL A CA 1
ATOM 1532 C C . VAL A 1 193 ? 1.578 -9.976 -0.950 1.00 83.75 193 VAL A C 1
ATOM 1534 O O . VAL A 1 193 ? 0.454 -10.081 -0.459 1.00 83.75 193 VAL A O 1
ATOM 1537 N N . ARG A 1 194 ? 2.519 -10.913 -0.774 1.00 85.19 194 ARG A N 1
ATOM 1538 C CA . ARG A 1 194 ? 2.316 -12.148 0.005 1.00 85.19 194 ARG A CA 1
ATOM 1539 C C . ARG A 1 194 ? 1.979 -11.856 1.463 1.00 85.19 194 ARG A C 1
ATOM 1541 O O . ARG A 1 194 ? 1.030 -12.407 2.016 1.00 85.19 194 ARG A O 1
ATOM 1548 N N . MET A 1 195 ? 2.744 -10.972 2.107 1.00 82.00 195 MET A N 1
ATOM 1549 C CA . MET A 1 195 ? 2.474 -10.535 3.479 1.00 82.00 195 MET A CA 1
ATOM 1550 C C . MET A 1 195 ? 1.095 -9.873 3.588 1.00 82.00 195 MET A C 1
ATOM 1552 O O . MET A 1 195 ? 0.369 -10.126 4.550 1.00 82.00 195 MET A O 1
ATOM 1556 N N . LEU A 1 196 ? 0.728 -9.039 2.610 1.00 81.75 196 LEU A N 1
ATOM 1557 C CA . LEU A 1 196 ? -0.584 -8.410 2.575 1.00 81.75 196 LEU A CA 1
ATOM 1558 C C . LEU A 1 196 ? -1.685 -9.466 2.442 1.00 81.75 196 LEU A C 1
ATOM 1560 O O . LEU A 1 196 ? -2.560 -9.498 3.301 1.00 81.75 196 LEU A O 1
ATOM 1564 N N . LYS A 1 197 ? -1.616 -10.376 1.464 1.00 81.69 197 LYS A N 1
ATOM 1565 C CA . LYS A 1 197 ? -2.610 -11.446 1.296 1.00 81.69 197 LYS A CA 1
ATOM 1566 C C . LYS A 1 197 ? -2.784 -12.271 2.568 1.00 81.69 197 LYS A C 1
ATOM 1568 O O . LYS A 1 197 ? -3.916 -12.395 3.016 1.00 81.69 197 LYS A O 1
ATOM 1573 N N . ARG A 1 198 ? -1.695 -12.737 3.195 1.00 79.62 198 ARG A N 1
ATOM 1574 C CA . ARG A 1 198 ? -1.754 -13.484 4.469 1.00 79.62 198 ARG A CA 1
ATOM 1575 C C . ARG A 1 198 ? -2.506 -12.717 5.561 1.00 79.62 198 ARG A C 1
ATOM 1577 O O . ARG A 1 198 ? -3.314 -13.290 6.283 1.00 79.62 198 ARG A O 1
ATOM 1584 N N . SER A 1 199 ? -2.286 -11.403 5.657 1.00 75.00 199 SER A N 1
ATOM 1585 C CA . SER A 1 199 ? -3.014 -10.562 6.620 1.00 75.00 199 SER A CA 1
ATOM 1586 C C . SER A 1 199 ? -4.495 -10.363 6.278 1.00 75.00 199 SER A C 1
ATOM 1588 O O . SER A 1 199 ? -5.295 -10.116 7.177 1.00 75.00 199 SER A O 1
ATOM 1590 N N . LEU A 1 200 ? -4.863 -10.465 4.997 1.00 74.88 200 LEU A N 1
ATOM 1591 C CA . LEU A 1 200 ? -6.243 -10.355 4.526 1.00 74.88 200 LEU A CA 1
ATOM 1592 C C . LEU A 1 200 ? -6.992 -11.692 4.610 1.00 74.88 200 LEU A C 1
ATOM 1594 O O . LEU A 1 200 ? -8.195 -11.674 4.814 1.00 74.88 200 LEU A O 1
ATOM 1598 N N . T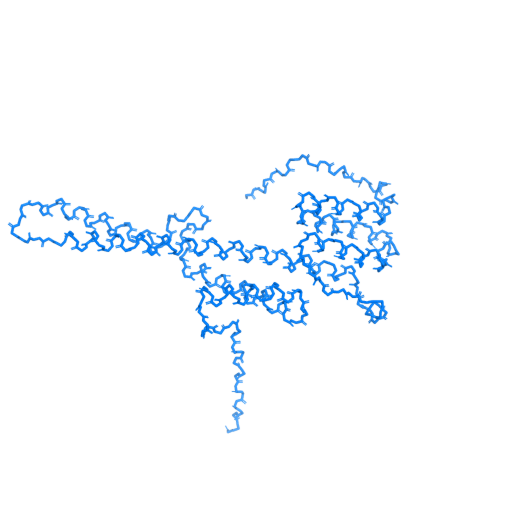HR A 1 201 ? -6.328 -12.841 4.456 1.00 72.69 201 THR A N 1
ATOM 1599 C CA . THR A 1 201 ? -6.974 -14.166 4.496 1.00 72.69 201 THR A CA 1
ATOM 1600 C C . THR A 1 201 ? -7.233 -14.667 5.913 1.00 72.69 201 THR A C 1
ATOM 1602 O O . THR A 1 201 ? -8.258 -15.302 6.139 1.00 72.69 201 THR A O 1
ATOM 1605 N N . ALA A 1 202 ? -6.348 -14.364 6.870 1.00 66.19 202 ALA A N 1
ATOM 1606 C CA . ALA A 1 202 ? -6.516 -14.772 8.269 1.00 66.19 202 ALA A CA 1
ATOM 1607 C C . ALA A 1 202 ? -7.770 -14.158 8.923 1.00 66.19 202 ALA A C 1
ATOM 1609 O O . ALA A 1 202 ? -8.436 -14.806 9.721 1.00 66.19 202 ALA A O 1
ATOM 1610 N N . ASP A 1 203 ? -8.114 -12.926 8.545 1.00 65.31 203 ASP A N 1
ATOM 1611 C CA . ASP A 1 203 ? -9.362 -12.260 8.912 1.00 65.31 203 ASP A CA 1
ATOM 1612 C C . ASP A 1 203 ? -9.733 -11.284 7.788 1.00 65.31 203 ASP A C 1
ATOM 1614 O O . ASP A 1 203 ? -9.048 -10.258 7.673 1.00 65.31 203 ASP A O 1
ATOM 1618 N N . PRO A 1 204 ? -10.777 -11.561 6.974 1.00 58.41 204 PRO A N 1
ATOM 1619 C CA . PRO A 1 204 ? -11.094 -10.781 5.781 1.00 58.41 204 PRO A CA 1
ATOM 1620 C C . PRO A 1 204 ? -11.274 -9.300 6.106 1.00 58.41 204 PRO A C 1
ATOM 1622 O O . PRO A 1 204 ? -12.268 -8.854 6.682 1.00 58.41 204 PRO A O 1
ATOM 1625 N N . PHE A 1 205 ? -10.258 -8.526 5.734 1.00 64.50 205 PHE A N 1
ATOM 1626 C CA . PHE A 1 205 ? -10.319 -7.079 5.636 1.00 64.50 205 PHE A CA 1
ATOM 1627 C C . PHE A 1 205 ? -10.784 -6.757 4.221 1.00 64.50 205 PHE A C 1
ATOM 1629 O O . PHE A 1 205 ? -9.968 -6.755 3.308 1.00 64.50 205 PHE A O 1
ATOM 1636 N N . ASP A 1 206 ? -12.091 -6.536 4.077 1.00 69.19 206 ASP A N 1
ATOM 1637 C CA . ASP A 1 206 ? -12.801 -6.279 2.820 1.00 69.19 206 ASP A CA 1
ATOM 1638 C C . ASP A 1 206 ? -12.442 -7.251 1.676 1.00 69.19 206 ASP A C 1
ATOM 1640 O O . ASP A 1 206 ? -11.399 -7.141 1.028 1.00 69.19 206 ASP A O 1
ATOM 1644 N N . ASP A 1 207 ? -13.360 -8.164 1.355 1.00 74.25 207 ASP A N 1
ATOM 1645 C CA . ASP A 1 207 ? -13.216 -9.127 0.253 1.00 74.25 207 ASP A CA 1
ATOM 1646 C C . ASP A 1 207 ? -12.831 -8.467 -1.080 1.00 74.25 207 ASP A C 1
ATOM 1648 O O . ASP A 1 207 ? -12.140 -9.066 -1.908 1.00 74.25 207 ASP A O 1
ATOM 1652 N N . LYS A 1 208 ? -13.215 -7.203 -1.284 1.00 76.12 208 LYS A N 1
ATOM 1653 C CA . LYS A 1 208 ? -12.816 -6.429 -2.456 1.00 76.12 208 LYS A CA 1
ATOM 1654 C C . LYS A 1 208 ? -11.320 -6.139 -2.477 1.00 76.12 208 LYS A C 1
ATOM 1656 O O . LYS A 1 208 ? -10.716 -6.217 -3.539 1.00 76.12 208 LYS A O 1
ATOM 1661 N N . ILE A 1 209 ? -10.710 -5.810 -1.341 1.00 78.06 209 ILE A N 1
ATOM 1662 C CA . ILE A 1 209 ? -9.265 -5.557 -1.267 1.00 78.06 209 ILE A CA 1
ATOM 1663 C C . ILE A 1 209 ? -8.503 -6.846 -1.539 1.00 78.06 209 ILE A C 1
ATOM 1665 O O . ILE A 1 209 ? -7.537 -6.831 -2.297 1.00 78.06 209 ILE A O 1
ATOM 1669 N N . LEU A 1 210 ? -8.954 -7.964 -0.969 1.00 80.88 210 LEU A N 1
ATOM 1670 C CA . LEU A 1 210 ? -8.369 -9.269 -1.261 1.00 80.88 210 LEU A CA 1
ATOM 1671 C C . LEU A 1 210 ? -8.500 -9.617 -2.753 1.00 80.88 210 LEU A C 1
ATOM 1673 O O . LEU A 1 210 ? -7.526 -10.047 -3.368 1.00 80.88 210 LEU A O 1
ATOM 1677 N N . SER A 1 211 ? -9.664 -9.365 -3.355 1.00 83.38 211 SER A N 1
ATOM 1678 C CA . SER A 1 211 ? -9.877 -9.536 -4.796 1.00 83.38 211 SER A CA 1
ATOM 1679 C C . SER A 1 211 ? -8.963 -8.635 -5.631 1.00 83.38 211 SER A C 1
ATOM 1681 O O . SER A 1 211 ? -8.385 -9.108 -6.605 1.00 83.38 211 SER A O 1
ATOM 1683 N N . ASP A 1 212 ? -8.811 -7.361 -5.263 1.00 81.94 212 ASP A N 1
ATOM 1684 C CA . ASP A 1 212 ? -7.925 -6.413 -5.947 1.00 81.94 212 ASP A CA 1
ATOM 1685 C C . ASP A 1 212 ? -6.463 -6.876 -5.864 1.00 81.94 212 ASP A C 1
ATOM 1687 O O . ASP A 1 212 ? -5.727 -6.775 -6.843 1.00 81.94 212 ASP A O 1
ATOM 1691 N N . VAL A 1 213 ? -6.039 -7.399 -4.708 1.00 82.88 213 VAL A N 1
ATOM 1692 C CA . VAL A 1 213 ? -4.691 -7.944 -4.496 1.00 82.88 213 VAL A CA 1
ATOM 1693 C C . VAL A 1 213 ? -4.460 -9.201 -5.337 1.00 82.88 213 VAL A C 1
ATOM 1695 O O . VAL A 1 213 ? -3.420 -9.307 -5.984 1.00 82.88 213 VAL A O 1
ATOM 1698 N N . ASN A 1 214 ? -5.425 -10.123 -5.379 1.00 84.62 214 ASN A N 1
ATOM 1699 C CA . ASN A 1 214 ? -5.335 -11.324 -6.213 1.00 84.62 214 ASN A CA 1
ATOM 1700 C C . ASN A 1 214 ? -5.280 -10.966 -7.705 1.00 84.62 214 ASN A C 1
ATOM 1702 O O . ASN A 1 214 ? -4.389 -11.428 -8.409 1.00 84.62 214 ASN A O 1
ATOM 1706 N N . ALA A 1 215 ? -6.155 -10.070 -8.171 1.00 84.31 215 ALA A N 1
ATOM 1707 C CA . ALA A 1 215 ? -6.155 -9.615 -9.561 1.00 84.31 215 ALA A CA 1
ATOM 1708 C C . ALA A 1 215 ? -4.850 -8.893 -9.935 1.00 84.31 215 ALA A C 1
ATOM 1710 O O . ALA A 1 215 ? -4.320 -9.078 -11.027 1.00 84.31 215 ALA A O 1
ATOM 1711 N N . ALA A 1 216 ? -4.312 -8.079 -9.023 1.00 81.12 216 ALA A N 1
ATOM 1712 C CA . ALA A 1 216 ? -3.026 -7.417 -9.194 1.00 81.12 216 ALA A CA 1
ATOM 1713 C C . ALA A 1 216 ? -1.861 -8.411 -9.306 1.00 81.12 216 ALA A C 1
ATOM 1715 O O . ALA A 1 216 ? -0.977 -8.221 -10.140 1.00 81.12 216 ALA A O 1
ATOM 1716 N N . TRP A 1 217 ? -1.862 -9.460 -8.481 1.00 85.62 217 TRP A N 1
ATOM 1717 C CA . TRP A 1 217 ? -0.872 -10.528 -8.557 1.00 85.62 217 TRP A CA 1
ATOM 1718 C C . TRP A 1 217 ? -0.949 -11.268 -9.888 1.00 85.62 217 TRP A C 1
ATOM 1720 O O . TRP A 1 217 ? 0.058 -11.360 -10.581 1.00 85.62 217 TRP A O 1
ATOM 1730 N N . GLU A 1 218 ? -2.138 -11.732 -10.274 1.00 86.44 218 GLU A N 1
ATOM 1731 C CA . GLU A 1 218 ? -2.346 -12.458 -11.530 1.00 86.44 218 GLU A CA 1
ATOM 1732 C C . GLU A 1 218 ? -1.954 -11.615 -12.747 1.00 86.44 218 GLU A C 1
ATOM 1734 O O . GLU A 1 218 ? -1.317 -12.115 -13.671 1.00 86.44 218 GLU A O 1
ATOM 1739 N N . ALA A 1 219 ? -2.290 -10.322 -12.742 1.00 81.75 219 ALA A N 1
ATOM 1740 C CA . ALA A 1 219 ? -1.948 -9.415 -13.833 1.00 81.75 219 ALA A CA 1
ATOM 1741 C C . ALA A 1 219 ? -0.436 -9.196 -13.977 1.00 81.75 219 ALA A C 1
ATOM 1743 O O . ALA A 1 219 ? 0.039 -8.973 -15.089 1.00 81.75 219 ALA A O 1
ATOM 1744 N N . TYR A 1 220 ? 0.304 -9.220 -12.866 1.00 79.94 220 TYR A N 1
ATOM 1745 C CA . TYR A 1 220 ? 1.721 -8.868 -12.848 1.00 79.94 220 TYR A CA 1
ATOM 1746 C C . TYR A 1 220 ? 2.648 -10.089 -12.907 1.00 79.94 220 TYR A C 1
ATOM 1748 O O . TYR A 1 220 ? 3.588 -10.111 -13.696 1.00 79.94 220 TYR A O 1
ATOM 1756 N N . PHE A 1 221 ? 2.381 -11.117 -12.102 1.00 83.81 221 PHE A N 1
ATOM 1757 C CA . PHE A 1 221 ? 3.197 -12.332 -12.022 1.00 83.81 221 PHE A CA 1
ATOM 1758 C C . PHE A 1 221 ? 2.641 -13.497 -12.850 1.00 83.81 221 PHE A C 1
ATOM 1760 O O . PHE A 1 221 ? 3.373 -14.439 -13.142 1.00 83.81 221 PHE A O 1
ATOM 1767 N N . GLY A 1 222 ? 1.381 -13.416 -13.278 1.00 83.44 222 GLY A N 1
ATOM 1768 C CA . GLY A 1 222 ? 0.699 -14.469 -14.022 1.00 83.44 222 GLY A CA 1
ATOM 1769 C C . GLY A 1 222 ? -0.180 -15.359 -13.134 1.00 83.44 222 GLY A C 1
ATOM 1770 O O . GLY A 1 222 ? -0.003 -15.401 -11.915 1.00 83.44 222 GLY A O 1
ATOM 1771 N N . PRO A 1 223 ? -1.142 -16.081 -13.737 1.00 82.50 223 PRO A N 1
ATOM 177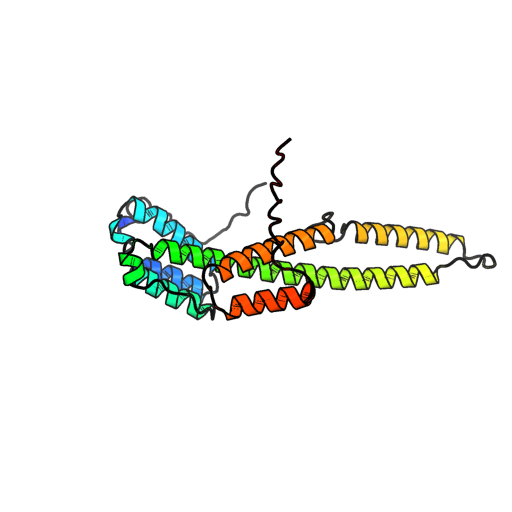2 C CA . PRO A 1 223 ? -2.096 -16.921 -13.009 1.00 82.50 223 PRO A CA 1
ATOM 1773 C C . PRO A 1 223 ? -1.462 -18.181 -12.401 1.00 82.50 223 PRO A C 1
ATOM 1775 O O . PRO A 1 223 ? -2.000 -18.729 -11.445 1.00 82.50 223 PRO A O 1
ATOM 1778 N N . ASP A 1 224 ? -0.327 -18.626 -12.945 1.00 82.62 224 ASP A N 1
ATOM 1779 C CA . ASP A 1 224 ? 0.354 -19.858 -12.532 1.00 82.62 224 ASP A CA 1
ATOM 1780 C C . ASP A 1 224 ? 1.408 -19.622 -11.435 1.00 82.62 224 ASP A C 1
ATOM 1782 O O . ASP A 1 224 ? 1.970 -20.578 -10.904 1.00 82.62 224 ASP A O 1
ATOM 1786 N N . GLU A 1 225 ? 1.709 -18.362 -11.091 1.00 79.38 225 GLU A N 1
ATOM 1787 C CA . GLU A 1 225 ? 2.683 -18.051 -10.045 1.00 79.38 225 GLU A CA 1
ATOM 1788 C C . GLU A 1 225 ? 2.041 -18.229 -8.656 1.00 79.38 225 GLU A C 1
ATOM 1790 O O . GLU A 1 225 ? 1.089 -17.509 -8.320 1.00 79.38 225 GLU A O 1
ATOM 1795 N N . PRO A 1 226 ? 2.570 -19.126 -7.803 1.00 79.62 226 PRO A N 1
ATOM 1796 C CA . PRO A 1 226 ? 2.005 -19.363 -6.485 1.00 79.62 226 PRO A CA 1
ATOM 1797 C C . PRO A 1 226 ? 2.261 -18.167 -5.557 1.00 79.62 226 PRO A C 1
ATOM 1799 O O . PRO A 1 226 ? 3.394 -17.722 -5.340 1.00 79.62 226 PRO A O 1
ATOM 1802 N N . MET A 1 227 ? 1.177 -17.624 -4.992 1.00 77.50 227 MET A N 1
ATOM 1803 C CA . MET A 1 227 ? 1.263 -16.504 -4.047 1.00 77.50 227 MET A CA 1
ATOM 1804 C C . MET A 1 227 ? 1.697 -16.942 -2.646 1.00 77.50 227 MET A C 1
ATOM 1806 O O . MET A 1 227 ? 2.217 -16.138 -1.885 1.00 77.50 227 MET A O 1
ATOM 1810 N N . GLU A 1 228 ? 1.521 -18.206 -2.298 1.00 73.44 228 GLU A N 1
ATOM 1811 C CA . GLU A 1 228 ? 2.100 -18.785 -1.090 1.00 73.44 228 GLU A CA 1
ATOM 1812 C C . GLU A 1 228 ? 3.218 -19.715 -1.545 1.00 73.44 228 GLU A C 1
ATOM 1814 O O . GLU A 1 228 ? 3.044 -20.458 -2.508 1.00 73.44 228 GLU A O 1
ATOM 1819 N N . GLU A 1 229 ? 4.391 -19.615 -0.923 1.00 62.72 229 GLU A N 1
ATOM 1820 C CA . GLU A 1 229 ? 5.354 -20.704 -1.049 1.00 62.72 229 GLU A CA 1
ATOM 1821 C C . GLU A 1 229 ? 4.717 -21.879 -0.316 1.00 62.72 229 GLU A C 1
ATOM 1823 O O . GLU A 1 229 ? 4.240 -21.697 0.804 1.00 62.72 229 GLU A O 1
ATOM 1828 N N . GLU A 1 230 ? 4.615 -23.041 -0.967 1.00 47.50 230 GLU A N 1
ATOM 1829 C CA . GLU A 1 230 ? 4.345 -24.270 -0.231 1.00 47.50 230 GLU A CA 1
ATOM 1830 C C . GLU A 1 230 ? 5.428 -24.330 0.839 1.00 47.50 230 GLU A C 1
ATOM 1832 O O . GLU A 1 230 ? 6.613 -24.455 0.513 1.00 47.50 230 GLU A O 1
ATOM 1837 N N . ASP A 1 231 ? 5.038 -24.131 2.099 1.00 45.88 231 ASP A N 1
ATOM 1838 C CA . ASP A 1 231 ? 5.903 -24.425 3.222 1.00 45.88 231 ASP A CA 1
ATOM 1839 C C . ASP A 1 231 ? 6.276 -25.887 3.015 1.00 45.88 231 ASP A C 1
ATOM 1841 O O . ASP A 1 231 ? 5.445 -26.780 3.179 1.00 45.88 231 ASP A O 1
ATOM 1845 N N . GLY A 1 232 ? 7.490 -26.125 2.522 1.00 43.03 232 GLY A N 1
ATOM 1846 C CA . GLY A 1 232 ? 8.018 -27.462 2.405 1.00 43.03 232 GLY A CA 1
ATOM 1847 C C . GLY A 1 232 ? 8.054 -28.007 3.818 1.00 43.03 232 GLY A C 1
ATOM 1848 O O . GLY A 1 232 ? 8.989 -27.713 4.563 1.00 43.03 232 GLY A O 1
ATOM 1849 N N . GLU A 1 233 ? 7.021 -28.763 4.193 1.00 43.75 233 GLU A N 1
ATOM 1850 C CA . GLU A 1 233 ? 7.113 -29.788 5.213 1.00 43.75 233 GLU A CA 1
ATOM 1851 C C . GLU A 1 233 ? 8.267 -30.672 4.754 1.00 43.75 233 GLU A C 1
ATOM 1853 O O . GLU A 1 233 ? 8.131 -31.552 3.907 1.00 43.75 233 GLU A O 1
ATOM 1858 N N . GLY A 1 234 ? 9.464 -30.321 5.220 1.00 41.28 234 GLY A N 1
ATOM 1859 C CA . GLY A 1 234 ? 10.618 -31.176 5.124 1.00 41.28 234 GLY A CA 1
ATOM 1860 C C . GLY A 1 234 ? 10.229 -32.428 5.874 1.00 41.28 234 GLY A C 1
ATOM 1861 O O . GLY A 1 234 ? 10.167 -32.403 7.101 1.00 41.28 234 GLY A O 1
ATOM 1862 N N . ASP A 1 235 ? 9.914 -33.468 5.108 1.00 40.72 235 ASP A N 1
ATOM 1863 C CA . ASP A 1 235 ? 9.848 -34.843 5.558 1.00 40.72 235 ASP A CA 1
ATOM 1864 C C . ASP A 1 235 ? 11.045 -35.078 6.482 1.00 40.72 235 ASP A C 1
ATOM 1866 O O . ASP A 1 235 ? 12.178 -35.279 6.031 1.00 40.72 235 ASP A O 1
ATOM 1870 N N . ASP A 1 236 ? 10.797 -35.044 7.790 1.00 46.75 236 ASP A N 1
ATOM 1871 C CA . ASP A 1 236 ? 11.669 -35.649 8.783 1.00 46.75 236 ASP A CA 1
ATOM 1872 C C . ASP A 1 236 ? 11.488 -37.159 8.595 1.00 46.75 236 ASP A C 1
ATOM 1874 O O . ASP A 1 236 ? 10.765 -37.852 9.315 1.00 46.75 236 ASP A O 1
ATOM 1878 N N . ALA A 1 237 ? 12.054 -37.650 7.491 1.00 44.94 237 ALA A N 1
ATOM 1879 C CA . ALA A 1 237 ? 12.189 -39.055 7.208 1.00 44.94 237 ALA A CA 1
ATOM 1880 C C . ALA A 1 237 ? 13.106 -39.600 8.294 1.00 44.94 237 ALA A C 1
ATOM 1882 O O . ALA A 1 237 ? 14.330 -39.474 8.224 1.00 44.94 237 ALA A O 1
ATOM 1883 N N . GLY A 1 238 ? 12.462 -40.163 9.317 1.00 42.97 238 GLY A N 1
ATOM 1884 C CA . GLY A 1 238 ? 13.091 -40.873 10.408 1.00 42.97 238 GLY A CA 1
ATOM 1885 C C . GLY A 1 238 ? 14.232 -41.738 9.892 1.00 42.97 238 GLY A C 1
ATOM 1886 O O . GLY A 1 238 ? 14.031 -42.704 9.155 1.00 42.97 238 GLY A O 1
ATOM 1887 N N . VAL A 1 239 ? 15.442 -41.367 10.292 1.00 45.75 239 VAL A N 1
ATOM 1888 C CA . VAL A 1 239 ? 16.603 -42.239 10.200 1.00 45.75 239 VAL A CA 1
ATOM 1889 C C . VAL A 1 239 ? 16.540 -43.158 11.414 1.00 45.75 239 VAL A C 1
ATOM 1891 O O . VAL A 1 239 ? 17.136 -42.887 12.452 1.00 45.75 239 VAL A O 1
ATOM 1894 N N . ASP A 1 240 ? 15.773 -44.236 11.273 1.00 48.62 240 ASP A N 1
ATOM 1895 C CA . ASP A 1 240 ? 16.048 -45.480 11.984 1.00 48.62 240 ASP A CA 1
ATOM 1896 C C . ASP A 1 240 ? 17.137 -46.229 11.197 1.00 48.62 240 ASP A C 1
ATOM 1898 O O . ASP A 1 240 ? 16.945 -46.574 10.026 1.00 48.62 240 ASP A O 1
ATOM 1902 N N . GLY A 1 241 ? 18.286 -46.465 11.838 1.00 39.25 241 GLY A N 1
ATOM 1903 C CA . GLY A 1 241 ? 19.410 -47.236 11.292 1.00 39.25 241 GLY A CA 1
ATOM 1904 C C . GLY A 1 241 ? 20.689 -47.112 12.103 1.00 39.25 241 GLY A C 1
ATOM 1905 O O . GLY A 1 241 ? 21.498 -46.222 11.764 1.00 39.25 241 GLY A O 1
#

pLDDT: mean 72.2, std 15.28, range [23.64, 86.5]

Radius of gyration: 26.7 Å; chains: 1; bounding box: 55×71×80 Å

Foldseek 3Di:
DDDDPPPDPPPVPPDLVNLVPDQLVNLLVVLLVCLVVVNNLVSLVSLVVNCVSVCVVPVVSQQPLVSLQVSLCRSVVSVVWDFDADDVVNVVVVDRSSVVSNLLSVLVVLLVVLVVLLVVLVVLVVVLVVLVVVLVVLLVVLPDDPPDPCVVVSVVVNVVSVVVNVLSQQQQVDPPDHRHGSVVSVVVSLVSLLVSLVSCVVGNRGPVSNVVSLVSCCVPVNPPDDSDDPPPPPPPPDPPD

Sequence (241 aa):
MALPNLGGLSLGSPTGADAEALGIADVIKNILSNIDAGNFELACETARIWANQICHANREACDDDDAWIKLTQSAFKHLKITPKLLTKEDAAEGHSTMAWFFELCNRASRYKVARGRLADVTRREEAYHREWRELRLNSAALKPDPLKPNHITDEKEAKRLKRQLRRLEHNMDDPYKPTVPLSVQQEDLRDLVRMLKRSLTADPFDDKILSDVNAAWEAYFGPDEPMEEEDGEGDDAGVDG